Protein 3CTD (pdb70)

Foldseek 3Di:
DLVVLLVQLLVLLLVLHLVSNVVSVVVCVVVVHDVVVSLVSLLVCLCQWCNQLPPCLNVLSVVLVVVCVVPPPDVSVVSSSCNSNVSSNGDTDRQVCLVVVVVVVVCDADQLPDDVRVPPDDVVVPDDDDGDDPVADDSGDTDRRVVVVD/DVVLLVQLLVLLLVLNLVSNVVSLVVCVVVPHDVVVLLVVLLVCLCQWANLLPVCLNVLSVVLVVVCVVPPPDVNSVSSSVNSNVSSNGDTWRQVCLVVVVVVVVCADAPQLRDDVRPNDDDPVVDPDDDDDDDDHPPVCPPPDSGDTDHNSVVVVVD

Sequence (308 aa):
NHFDVISAFIKSIRGSDPDATLYWLANMVEAGEDPNFIFRRLLISACEDIGLADPNAIVVVQSCCDAFDRVGFPEGLFFLSQASLYLAISPKSNSTKSIFKAMEAIKLVPNHLKNNASNYLNPHNYLQQEYLPTDLIKFWKPKGWEKNKYHFDVISAFIKSIRGSDPDATLYWLANMVEAGEDPNFIFRRLLISACEDIGLADPNAIVVVQSCCDAFDRVGFPEGLFFLSQASLYLAISPKSNSTKSIFKAMEAIKSLVPNHLKNNASNYLNPHNYQGKWLQQEYLPTDLQGIKFWKPKGWEKNKYED

Nearest PDB structures (foldseek):
  3ctd-assembly1_A-2  TM=1.006E+00  e=2.756E-23  Prochlorococcus marinus subsp. pastoris str. CCMP1986
  3ctd-assembly1_B-2  TM=9.813E-01  e=5.818E-21  Prochlorococcus marinus subsp. pastoris str. CCMP1986
  3pvs-assembly1_A  TM=9.385E-01  e=5.838E-10  Escherichia coli
  3pvs-assembly1_B  TM=8.914E-01  e=1.046E-09  Escherichia coli
  3bge-assembly1_B  TM=7.964E-01  e=1.515E-09  Haemophilus influenzae 86-028NP

Organism: Prochlorococcus marinus subsp. pastoris (strain CCMP1986 / NIES-2087 / MED4) (NCBI:txid59919)

Secondary structure (DSSP, 8-state):
-HHHHHHHHHHHHHTT-HHHHHHHHHHHHHTT--HHHHHHHHHHHIIIIIGGGSTTHHHHHHHHHHHHHHH-TTTTHHHHHHHHHHHHHS----GGGHHHHHHHHH----GGGSTT-TTPPPGGG------S-TT---------HHHHH-/-HHHHHHHHHHHHTT-HHHHHHHHHHHHHTT--HHHHHHHHHHHIIIIIGGG-TTHHHHHHHHHHHHHHH-TTTTHHHHHHHHHHHHTS----GGGHHHHHHHHH--PPPGGGSTT-TT---GGG--SS------S-GGGTT--------HHHHHHH-

B-factor: mean 42.26, std 13.55, range [17.9, 99.3]

InterPro domains:
  IPR003593 AAA+ ATPase domain [SM00382] (52-173)
  IPR003959 ATPase, AAA-type, core [PF00004] (56-164)
  IPR008921 DNA polymerase III, clamp loader complex, gamma/delta/delta subunit, C-terminal [SSF48019] (256-422)
  IPR021886 MgsA AAA+ ATPase, C-terminal [PF12002] (272-423)
  IPR027417 P-loop containing nucleoside triphosphate hydrolase [G3DSA:3.40.50.300] (7-167)
  IPR027417 P-loop containing nucleoside triphosphate hydrolase [SSF52540] (17-250)
  IPR032423 AAA C-terminal domain [PF16193] (192-271)
  IPR051314 AAA ATPase RarA/MGS1/WRNIP1 [PTHR13779] (12-417)

Radius of gyration: 22.9 Å; Cα contacts (8 Å, |Δi|>4): 453; chains: 2; bounding box: 46×55×68 Å

Solvent-accessible surface area: 16396 Å² total; per-residue (Å²): 105,93,103,25,20,0,5,0,0,9,19,0,0,26,13,57,35,19,25,0,0,0,7,0,0,0,21,4,28,90,78,65,25,71,25,94,43,0,7,146,61,0,51,67,2,2,58,80,1,0,7,59,4,28,38,88,0,73,57,6,0,89,10,0,24,69,0,16,111,63,28,22,99,105,71,0,10,13,0,0,0,0,0,0,0,6,0,0,19,3,48,43,1,40,3,48,44,20,108,149,56,26,36,65,59,153,204,213,86,30,103,25,53,109,134,142,23,114,97,92,97,52,64,172,128,192,83,172,26,113,124,73,40,109,131,97,95,104,63,102,56,42,118,49,110,4,143,117,125,185,146,72,119,35,1,38,28,0,19,124,13,0,105,57,56,61,42,109,28,0,66,139,75,5,47,50,4,40,142,83,63,35,62,27,69,37,1,4,84,88,0,2,11,1,0,0,53,11,0,0,0,5,34,10,72,0,0,29,30,0,21,63,7,17,77,27,15,105,88,82,22,106,106,93,0,68,138,59,0,27,98,0,0,56,54,0,0,122,10,80,54,4,81,6,0,38,15,0,88,47,0,20,132,50,45,104,92,161,18,26,105,28,0,77,70,135,22,113,93,37,115,41,33,21,116,93,177,45,113,174,18,150,28,91,9,11,18,107,126,40,72,78,64,79,23,9,66,28,147,53,63,1,40,99,41,124,91,149

CATH classification: 1.20.272.10 (+1 more: 1.10.3710.10)

Structure (mmCIF, N/CA/C/O backbone):
data_3CTD
#
_entry.id   3CTD
#
_cell.length_a   108.184
_cell.length_b   108.184
_cell.length_c   68.685
_cell.angle_alpha   90.000
_cell.angle_beta   90.000
_cell.angle_gamma   90.000
#
_symmetry.space_group_name_H-M   'P 41 21 2'
#
loop_
_entity.id
_entity.type
_entity.pdbx_description
1 polymer 'Putative ATPase, AAA family'
2 water water
#
loop_
_atom_site.group_PDB
_atom_site.id
_atom_site.type_symbol
_atom_site.label_atom_id
_atom_site.label_alt_id
_atom_site.label_comp_id
_atom_site.label_asym_id
_atom_site.label_entity_id
_atom_site.label_seq_id
_atom_site.pdbx_PDB_ins_code
_atom_site.Cartn_x
_atom_site.Cartn_y
_atom_site.Cartn_z
_atom_site.occupancy
_atom_site.B_iso_or_equiv
_atom_site.auth_seq_id
_atom_site.auth_comp_id
_atom_site.auth_asym_id
_atom_site.auth_atom_id
_atom_site.pdbx_PDB_model_num
ATOM 1 N N . ASN A 1 34 ? 50.717 7.084 11.409 1.00 53.05 258 ASN A N 1
ATOM 2 C CA . ASN A 1 34 ? 49.969 6.371 12.499 1.00 54.20 258 ASN A CA 1
ATOM 3 C C . ASN A 1 34 ? 48.669 7.044 12.922 1.00 54.46 258 ASN A C 1
ATOM 4 O O . ASN A 1 34 ? 47.789 6.351 13.417 1.00 54.60 258 ASN A O 1
ATOM 6 N N . HIS A 1 35 ? 48.507 8.364 12.773 1.00 52.57 259 HIS A N 1
ATOM 7 C CA . HIS A 1 35 ? 47.124 8.869 12.935 1.00 46.04 259 HIS A CA 1
ATOM 8 C C . HIS A 1 35 ? 46.366 8.565 11.628 1.00 43.49 259 HIS A C 1
ATOM 9 O O . HIS A 1 35 ? 45.127 8.630 11.554 1.00 40.38 259 HIS A O 1
ATOM 16 N N . PHE A 1 36 ? 47.132 8.178 10.600 1.00 42.83 260 PHE A N 1
ATOM 17 C CA . PHE A 1 36 ? 46.559 7.706 9.320 1.00 40.67 260 PHE A CA 1
ATOM 18 C C . PHE A 1 36 ? 45.891 6.366 9.540 1.00 37.87 260 PHE A C 1
ATOM 19 O O . PHE A 1 36 ? 44.928 6.009 8.854 1.00 40.25 260 PHE A O 1
ATOM 27 N N . ASP A 1 37 ? 46.413 5.636 10.511 1.00 34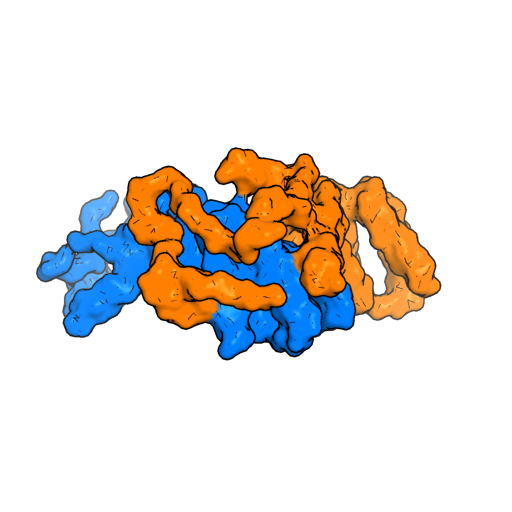.76 261 ASP A N 1
ATOM 28 C CA . ASP A 1 37 ? 45.891 4.328 10.894 1.00 34.24 261 ASP A CA 1
ATOM 29 C C . ASP A 1 37 ? 44.565 4.474 11.600 1.00 31.35 261 ASP A C 1
ATOM 30 O O . ASP A 1 37 ? 43.690 3.623 11.462 1.00 31.16 261 ASP A O 1
ATOM 35 N N . VAL A 1 38 ? 44.405 5.533 12.390 1.00 31.40 262 VAL A N 1
ATOM 36 C CA . VAL A 1 38 ? 43.140 5.691 13.097 1.00 32.40 262 VAL A CA 1
ATOM 37 C C . VAL A 1 38 ? 42.059 6.108 12.119 1.00 31.82 262 VAL A C 1
ATOM 38 O O . VAL A 1 38 ? 40.952 5.585 12.182 1.00 35.07 262 VAL A O 1
ATOM 42 N N . ILE A 1 39 ? 42.375 7.017 11.196 1.00 32.16 263 ILE A N 1
ATOM 43 C CA . ILE A 1 39 ? 41.333 7.517 10.304 1.00 31.60 263 ILE A CA 1
ATOM 44 C C . ILE A 1 39 ? 40.989 6.442 9.312 1.00 31.41 263 ILE A C 1
ATOM 45 O O . ILE A 1 39 ? 39.852 6.321 8.882 1.00 34.63 263 ILE A O 1
ATOM 50 N N . SER A 1 40 ? 41.967 5.613 9.000 1.00 32.22 264 SER A N 1
ATOM 51 C CA . SER A 1 40 ? 41.681 4.447 8.190 1.00 34.92 264 SER A CA 1
ATOM 52 C C . SER A 1 40 ? 40.707 3.519 8.935 1.00 34.18 264 SER A C 1
ATOM 53 O O . SER A 1 40 ? 39.728 3.044 8.364 1.00 35.44 264 SER A O 1
ATOM 56 N N . ALA A 1 41 ? 40.954 3.256 10.213 1.00 30.96 265 ALA A N 1
ATOM 57 C CA . ALA A 1 41 ? 40.056 2.342 10.927 1.00 29.84 265 ALA A CA 1
ATOM 58 C C . ALA A 1 41 ? 38.626 2.917 10.939 1.00 31.33 265 ALA A C 1
ATOM 59 O O . ALA A 1 41 ? 37.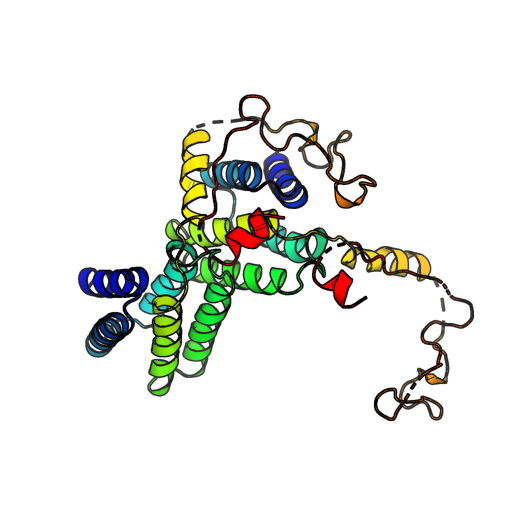637 2.194 10.717 1.00 30.19 265 ALA A O 1
ATOM 61 N N . PHE A 1 42 ? 38.557 4.233 11.151 1.00 27.87 266 PHE A N 1
ATOM 62 C CA . PHE A 1 42 ? 37.332 5.022 11.130 1.00 27.58 266 PHE A CA 1
ATOM 63 C C . PHE A 1 42 ? 36.574 4.919 9.807 1.00 27.30 266 PHE A C 1
ATOM 64 O O . PHE A 1 42 ? 35.382 4.605 9.826 1.00 25.05 266 PHE A O 1
ATOM 72 N N . ILE A 1 43 ? 37.251 5.164 8.679 1.00 25.40 267 ILE A N 1
ATOM 73 C CA . ILE A 1 43 ? 36.599 5.057 7.368 1.00 29.91 267 ILE A CA 1
ATOM 74 C C . ILE A 1 43 ? 36.244 3.600 7.009 1.00 30.98 267 ILE A C 1
ATOM 75 O O . ILE A 1 43 ? 35.162 3.328 6.439 1.00 28.06 267 ILE A O 1
ATOM 80 N N . LYS A 1 44 ? 37.115 2.650 7.331 1.00 28.43 268 LYS A N 1
ATOM 81 C CA . LYS A 1 44 ? 36.732 1.248 7.067 1.00 30.36 268 LYS A CA 1
ATOM 82 C C . LYS A 1 44 ? 35.539 0.829 7.915 1.00 29.55 268 LYS A C 1
ATOM 83 O O . LYS A 1 44 ? 34.756 -0.006 7.498 1.00 30.26 268 LYS A O 1
ATOM 89 N N . SER A 1 45 ? 35.413 1.405 9.110 1.00 30.29 269 SER A N 1
ATOM 90 C CA . SER A 1 45 ? 34.257 1.126 9.975 1.00 31.12 269 SER A CA 1
ATOM 91 C C . SER A 1 45 ? 32.979 1.683 9.360 1.00 30.68 269 SER A C 1
ATOM 92 O O . SER A 1 45 ? 31.973 0.984 9.304 1.00 30.80 269 SER A O 1
ATOM 95 N N . ILE A 1 46 ? 33.024 2.933 8.876 1.00 28.81 270 ILE A N 1
ATOM 96 C CA . ILE A 1 46 ? 31.933 3.470 8.086 1.00 27.75 270 ILE A CA 1
ATOM 97 C C . ILE A 1 46 ? 31.613 2.559 6.898 1.00 31.18 270 ILE A C 1
ATOM 98 O O . ILE A 1 46 ? 30.465 2.139 6.708 1.00 31.46 270 ILE A O 1
ATOM 103 N N . ARG A 1 47 ? 32.634 2.191 6.139 1.00 31.51 271 ARG A N 1
ATOM 104 C CA . ARG A 1 47 ? 32.425 1.330 4.952 1.00 32.58 271 ARG A CA 1
ATOM 105 C C . ARG A 1 47 ? 31.791 -0.004 5.312 1.00 32.17 271 ARG A C 1
ATOM 106 O O . ARG A 1 47 ? 31.016 -0.542 4.531 1.00 28.82 271 ARG A O 1
ATOM 114 N N . GLY A 1 48 ? 32.107 -0.516 6.506 1.00 36.81 272 GLY A N 1
ATOM 115 C CA . GLY A 1 48 ? 31.565 -1.796 6.991 1.00 30.04 272 GLY A CA 1
ATOM 116 C C . GLY A 1 48 ? 30.225 -1.671 7.687 1.00 33.65 272 GLY A C 1
ATOM 117 O O . GLY A 1 48 ? 29.721 -2.628 8.279 1.00 34.13 272 GLY A O 1
ATOM 118 N N . SER A 1 49 ? 29.637 -0.482 7.648 1.00 32.72 273 SER A N 1
ATOM 119 C CA . SER A 1 49 ? 28.333 -0.268 8.256 1.00 31.24 273 SER A CA 1
ATOM 120 C C . SER A 1 49 ? 28.297 -0.586 9.732 1.00 34.73 273 SER A C 1
ATOM 121 O O . SER A 1 49 ? 27.369 -1.224 10.202 1.00 37.87 273 SER A O 1
ATOM 124 N N . ASP A 1 50 ? 29.281 -0.096 10.479 1.00 34.25 274 ASP A N 1
ATOM 125 C CA . ASP A 1 50 ? 29.324 -0.363 11.918 1.00 32.70 274 ASP A CA 1
ATOM 126 C C . ASP A 1 50 ? 29.303 0.952 12.702 1.00 27.02 274 ASP A C 1
ATOM 127 O O . ASP A 1 50 ? 30.330 1.608 12.846 1.00 29.76 274 ASP A O 1
ATOM 132 N N . PRO A 1 51 ? 28.131 1.359 13.185 1.00 26.44 275 PRO A N 1
ATOM 133 C CA . PRO A 1 51 ? 28.080 2.708 13.751 1.00 24.81 275 PRO A CA 1
ATOM 134 C C . PRO A 1 51 ? 28.824 2.803 15.064 1.00 30.69 275 PRO A C 1
ATOM 135 O O . PRO A 1 51 ? 29.279 3.909 15.438 1.00 32.04 275 PRO A O 1
ATOM 139 N N . ASP A 1 52 ? 29.013 1.659 15.733 1.00 27.63 276 ASP A N 1
ATOM 140 C CA . ASP A 1 52 ? 29.669 1.666 17.045 1.00 30.31 276 ASP A CA 1
ATOM 141 C C . ASP A 1 52 ? 31.170 1.867 16.921 1.00 27.06 276 ASP A C 1
ATOM 142 O O . ASP A 1 52 ? 31.736 2.678 17.634 1.00 25.89 276 ASP A O 1
ATOM 147 N N . ALA A 1 53 ? 31.794 1.127 16.002 1.00 28.60 277 ALA A N 1
ATOM 148 C CA . ALA A 1 53 ? 33.209 1.247 15.746 1.00 26.02 277 ALA A CA 1
ATOM 149 C C . ALA A 1 53 ? 33.491 2.626 15.169 1.00 25.83 277 ALA A C 1
ATOM 150 O O . ALA A 1 53 ? 34.440 3.272 15.583 1.00 27.71 277 ALA A O 1
ATOM 152 N N . THR A 1 54 ? 32.647 3.096 14.238 1.00 26.92 278 THR A N 1
ATOM 153 C CA . THR A 1 54 ? 32.773 4.468 13.720 1.00 25.72 278 THR A CA 1
ATOM 154 C C . THR A 1 54 ? 32.914 5.461 14.884 1.00 27.59 278 THR A C 1
ATOM 155 O O . THR A 1 54 ? 33.845 6.270 14.907 1.00 28.85 278 THR A O 1
ATOM 159 N N . LEU A 1 55 ? 31.998 5.412 15.857 1.00 29.75 279 LEU A N 1
ATOM 160 C CA . LEU A 1 55 ? 32.034 6.401 16.955 1.00 31.13 279 LEU A CA 1
ATOM 161 C C . LEU A 1 55 ? 33.299 6.191 17.756 1.00 33.22 279 LEU A C 1
ATOM 162 O O . LEU A 1 55 ? 34.002 7.143 18.142 1.00 33.21 279 LEU A O 1
ATOM 167 N N . TYR A 1 56 ? 33.625 4.929 17.957 1.00 31.07 280 TYR A N 1
ATOM 168 C CA . TYR A 1 56 ? 34.807 4.632 18.730 1.00 34.42 280 TYR A CA 1
ATOM 169 C C . TYR A 1 56 ? 36.035 5.255 18.102 1.00 34.10 280 TYR A C 1
ATOM 170 O O . TYR A 1 56 ? 36.737 6.018 18.781 1.00 35.11 280 TYR A O 1
ATOM 179 N N . TRP A 1 57 ? 36.302 4.976 16.821 1.00 30.33 281 TRP A N 1
ATOM 180 C CA . TRP A 1 57 ? 37.462 5.637 16.169 1.00 29.91 281 TRP A CA 1
ATOM 181 C C . TRP A 1 57 ? 37.299 7.156 16.119 1.00 32.15 281 TRP A C 1
ATOM 182 O O . TRP A 1 57 ? 38.261 7.883 16.350 1.00 31.27 281 TRP A O 1
ATOM 193 N N . LEU A 1 58 ? 36.076 7.631 15.871 1.00 29.93 282 LEU A N 1
ATOM 194 C CA . LEU A 1 58 ? 35.827 9.071 15.920 1.00 33.26 282 LEU A CA 1
ATOM 195 C C . LEU A 1 58 ? 36.285 9.673 17.259 1.00 31.66 282 LEU A C 1
ATOM 196 O O . LEU A 1 58 ? 37.074 10.636 17.276 1.00 30.40 282 LEU A O 1
ATOM 201 N N . ALA A 1 59 ? 35.816 9.095 18.362 1.00 30.20 283 ALA A N 1
ATOM 202 C CA . ALA A 1 59 ? 36.215 9.569 19.714 1.00 29.84 283 ALA A CA 1
ATOM 203 C C . ALA A 1 59 ? 37.690 9.504 19.911 1.00 31.79 283 ALA A C 1
ATOM 204 O O . ALA A 1 59 ? 38.283 10.419 20.457 1.00 37.73 283 ALA A O 1
ATOM 206 N N . ASN A 1 60 ? 38.300 8.432 19.444 1.00 36.90 284 ASN A N 1
ATOM 207 C CA . ASN A 1 60 ? 39.751 8.357 19.450 1.00 39.43 284 ASN A CA 1
ATOM 208 C C . ASN A 1 60 ? 40.386 9.575 18.754 1.00 38.26 284 ASN A C 1
ATOM 209 O O . ASN A 1 60 ? 41.271 10.238 19.310 1.00 39.80 284 ASN A O 1
ATOM 214 N N . MET A 1 61 ? 39.908 9.938 17.563 1.00 38.47 285 MET A N 1
ATOM 215 C CA . MET A 1 61 ? 40.574 11.062 16.852 1.00 36.80 285 MET A CA 1
ATOM 216 C C . MET A 1 61 ? 40.426 12.394 17.617 1.00 36.87 285 MET A C 1
ATOM 217 O O . MET A 1 61 ? 41.364 13.175 17.687 1.00 37.93 285 MET A O 1
ATOM 222 N N . VAL A 1 62 ? 39.266 12.635 18.218 1.00 36.27 286 VAL A N 1
ATOM 223 C CA . VAL A 1 62 ? 39.076 13.895 18.869 1.00 41.07 286 VAL A CA 1
ATOM 224 C C . VAL A 1 62 ? 39.728 13.983 20.265 1.00 45.09 286 VAL A C 1
ATOM 225 O O . VAL A 1 62 ? 40.316 14.984 20.586 1.00 47.43 286 VAL A O 1
ATOM 229 N N . GLU A 1 63 ? 39.719 12.921 21.056 1.00 48.46 287 GLU A N 1
ATOM 230 C CA . GLU A 1 63 ? 40.606 12.919 22.222 1.00 52.08 287 GLU A CA 1
ATOM 231 C C . GLU A 1 63 ? 42.056 13.149 21.808 1.00 53.00 287 GLU A C 1
ATOM 232 O O . GLU A 1 63 ? 42.815 13.755 22.562 1.00 53.28 287 GLU A O 1
ATOM 238 N N . ALA A 1 64 ? 42.458 12.699 20.621 1.00 45.01 288 ALA A N 1
ATOM 239 C CA . ALA A 1 64 ? 43.819 13.005 20.200 1.00 44.59 288 ALA A CA 1
ATOM 240 C C . ALA A 1 64 ? 44.007 14.426 19.638 1.00 44.10 288 ALA A C 1
ATOM 241 O O . ALA A 1 64 ? 45.059 14.741 19.115 1.00 45.89 288 ALA A O 1
ATOM 243 N N . GLY A 1 65 ? 43.003 15.288 19.726 1.00 40.17 289 GLY A N 1
ATOM 244 C CA . GLY A 1 65 ? 43.120 16.575 19.053 1.00 39.65 289 GLY A CA 1
ATOM 245 C C . GLY A 1 65 ? 43.410 16.481 17.549 1.00 41.31 289 GLY A C 1
ATOM 246 O O . GLY A 1 65 ? 44.156 17.284 17.019 1.00 39.31 289 GLY A O 1
ATOM 247 N N . GLU A 1 66 ? 42.866 15.470 16.857 1.00 44.18 290 GLU A N 1
ATOM 248 C CA . GLU A 1 66 ? 42.933 15.416 15.367 1.00 41.43 290 GLU A CA 1
ATOM 249 C C . GLU A 1 66 ? 42.249 16.636 14.773 1.00 40.22 290 GLU A C 1
ATOM 250 O O . GLU A 1 66 ? 41.328 17.199 15.363 1.00 44.60 290 GLU A O 1
ATOM 256 N N . ASP A 1 67 ? 42.697 17.053 13.610 1.00 36.85 291 ASP A N 1
ATOM 257 C CA . ASP A 1 67 ? 42.147 18.231 12.959 1.00 38.11 291 ASP A CA 1
ATOM 258 C C . ASP A 1 67 ? 40.726 17.927 12.340 1.00 38.04 291 ASP A C 1
ATOM 259 O O . ASP A 1 67 ? 40.562 17.043 11.493 1.00 37.00 291 ASP A O 1
ATOM 264 N N . PRO A 1 68 ? 39.695 18.669 12.755 1.00 36.97 292 PRO A N 1
ATOM 265 C CA . PRO A 1 68 ? 38.362 18.361 12.203 1.00 34.04 292 PRO A CA 1
ATOM 266 C C . PRO A 1 68 ? 38.220 18.526 10.676 1.00 38.41 292 PRO A C 1
ATOM 267 O O . PRO A 1 68 ? 37.407 17.814 10.063 1.00 36.32 292 PRO A O 1
ATOM 271 N N . ASN A 1 69 ? 38.983 19.429 10.042 1.00 37.05 293 ASN A N 1
ATOM 272 C CA . ASN A 1 69 ? 38.881 19.520 8.571 1.00 37.98 293 ASN A CA 1
ATOM 273 C C . ASN A 1 69 ? 39.418 18.274 7.916 1.00 37.14 293 ASN A C 1
ATOM 274 O O . ASN A 1 69 ? 38.977 17.893 6.870 1.00 36.08 293 ASN A O 1
ATOM 279 N N . PHE A 1 70 ? 40.391 17.654 8.561 1.00 38.53 294 PHE A N 1
ATOM 280 C CA . PHE A 1 70 ? 40.951 16.409 8.122 1.00 38.65 294 PHE A CA 1
ATOM 281 C C . PHE A 1 70 ? 39.908 15.273 8.300 1.00 37.83 294 PHE A C 1
ATOM 282 O O . PHE A 1 70 ? 39.810 14.372 7.448 1.00 38.24 294 PHE A O 1
ATOM 290 N N . ILE A 1 71 ? 39.087 15.329 9.344 1.00 31.28 295 ILE A N 1
ATOM 291 C CA . ILE A 1 71 ? 38.018 14.315 9.413 1.00 31.64 295 ILE A CA 1
ATOM 292 C C . ILE A 1 71 ? 36.943 14.549 8.318 1.00 31.44 295 ILE A C 1
ATOM 293 O O . ILE A 1 71 ? 36.534 13.606 7.586 1.00 31.65 295 ILE A O 1
ATOM 298 N N . PHE A 1 72 ? 36.523 15.809 8.180 1.00 29.09 296 PHE A N 1
ATOM 299 C CA . PHE A 1 72 ? 35.454 16.169 7.250 1.00 32.36 296 PHE A CA 1
ATOM 300 C C . PHE A 1 72 ? 35.810 15.880 5.806 1.00 30.54 296 PHE A C 1
ATOM 301 O O . PHE A 1 72 ? 34.990 15.355 5.072 1.00 30.53 296 PHE A O 1
ATOM 309 N N . ARG A 1 73 ? 37.041 16.162 5.407 1.00 31.35 297 ARG A N 1
ATOM 310 C CA . ARG A 1 73 ? 37.443 15.901 4.029 1.00 30.73 297 ARG A CA 1
ATOM 311 C C . ARG A 1 73 ? 37.260 14.428 3.697 1.00 30.58 297 ARG A C 1
ATOM 312 O O . ARG A 1 73 ? 36.731 14.103 2.653 1.00 33.51 297 ARG A O 1
ATOM 320 N N . ARG A 1 74 ? 37.677 13.544 4.598 1.00 30.39 298 ARG A N 1
ATOM 321 C CA . ARG A 1 74 ? 37.474 12.087 4.431 1.00 30.95 298 ARG A CA 1
ATOM 322 C C . ARG A 1 74 ? 36.010 11.663 4.482 1.00 32.27 298 ARG A C 1
ATOM 323 O O . ARG A 1 74 ? 35.611 10.725 3.798 1.00 31.36 298 ARG A O 1
ATOM 331 N N . LEU A 1 75 ? 35.199 12.353 5.269 1.00 31.38 299 LEU A N 1
ATOM 332 C CA . LEU A 1 75 ? 33.789 12.016 5.272 1.00 27.09 299 LEU A CA 1
ATOM 333 C C . LEU A 1 75 ? 33.201 12.314 3.891 1.00 30.26 299 LEU A C 1
ATOM 334 O O . LEU A 1 75 ? 32.441 11.501 3.310 1.00 32.15 299 LEU A O 1
ATOM 339 N N . LEU A 1 76 ? 33.534 13.488 3.360 1.00 31.39 300 LEU A N 1
ATOM 340 C CA . LEU A 1 76 ? 33.033 13.915 2.033 1.00 31.99 300 LEU A CA 1
ATOM 341 C C . LEU A 1 76 ? 33.351 12.926 0.988 1.00 27.45 300 LEU A C 1
ATOM 342 O O . LEU A 1 76 ? 32.490 12.554 0.204 1.00 28.06 300 LEU A O 1
ATOM 347 N N . ILE A 1 77 ? 34.621 12.528 0.958 1.00 27.11 301 ILE A N 1
ATOM 348 C CA . ILE A 1 77 ? 35.061 11.528 0.015 1.00 27.33 301 ILE A CA 1
ATOM 349 C C . ILE A 1 77 ? 34.307 10.237 0.262 1.00 25.59 301 ILE A C 1
ATOM 350 O O . ILE A 1 77 ? 33.817 9.590 -0.662 1.00 27.29 301 ILE A O 1
ATOM 355 N N . SER A 1 78 ? 34.174 9.849 1.519 1.00 28.07 302 SER A N 1
ATOM 356 C CA . SER A 1 78 ? 33.452 8.619 1.762 1.00 27.99 302 SER A CA 1
ATOM 357 C C . SER A 1 78 ? 31.974 8.735 1.268 1.00 29.17 302 SER A C 1
ATOM 358 O O . SER A 1 78 ? 31.404 7.766 0.729 1.00 29.22 302 SER A O 1
ATOM 361 N N . ALA A 1 79 ? 31.361 9.906 1.455 1.00 24.34 303 ALA A N 1
ATOM 362 C CA . ALA A 1 79 ? 29.981 10.095 1.074 1.00 23.89 303 ALA A CA 1
ATOM 363 C C . ALA A 1 79 ? 29.802 9.873 -0.413 1.00 26.17 303 ALA A C 1
ATOM 364 O O . ALA A 1 79 ? 28.718 9.541 -0.916 1.00 22.49 303 ALA A O 1
ATOM 366 N N . CYS A 1 80 ? 30.876 10.004 -1.144 1.00 28.90 304 CYS A N 1
ATOM 367 C CA . CYS A 1 80 ? 30.721 9.754 -2.564 1.00 33.65 304 CYS A CA 1
ATOM 368 C C . CYS A 1 80 ? 31.393 8.447 -3.014 1.00 33.74 304 CYS A C 1
ATOM 369 O O . CYS A 1 80 ? 30.937 7.780 -3.955 1.00 36.24 304 CYS A O 1
ATOM 372 N N . GLU A 1 81 ? 32.474 8.051 -2.351 1.00 30.70 305 GLU A N 1
ATOM 373 C CA . GLU A 1 81 ? 33.139 6.838 -2.800 1.00 34.15 305 GLU A CA 1
ATOM 374 C C . GLU A 1 81 ? 32.521 5.551 -2.176 1.00 34.81 305 GLU A C 1
ATOM 375 O O . GLU A 1 81 ? 32.540 4.470 -2.791 1.00 30.27 305 GLU A O 1
ATOM 381 N N . ASP A 1 82 ? 31.892 5.683 -1.003 1.00 35.29 306 ASP A N 1
ATOM 382 C CA . ASP A 1 82 ? 31.432 4.493 -0.257 1.00 32.65 306 ASP A CA 1
ATOM 383 C C . ASP A 1 82 ? 29.914 4.356 -0.176 1.00 29.65 306 ASP A C 1
ATOM 384 O O . ASP A 1 82 ? 29.400 3.247 -0.089 1.00 29.24 306 ASP A O 1
ATOM 389 N N . ILE A 1 83 ? 29.214 5.491 -0.243 1.00 30.45 307 ILE A N 1
ATOM 390 C CA . ILE A 1 83 ? 27.747 5.551 -0.261 1.00 24.75 307 ILE A CA 1
ATOM 391 C C . ILE A 1 83 ? 27.307 5.916 -1.703 1.00 31.94 307 ILE A C 1
ATOM 392 O O . ILE A 1 83 ? 26.598 5.157 -2.358 1.00 32.13 307 ILE A O 1
ATOM 397 N N . GLY A 1 84 ? 27.752 7.070 -2.205 1.00 32.87 308 GLY A N 1
ATOM 398 C CA . GLY A 1 84 ? 27.571 7.434 -3.619 1.00 31.87 308 GLY A CA 1
ATOM 399 C C . GLY A 1 84 ? 26.104 7.390 -4.003 1.00 32.09 308 GLY A C 1
ATOM 400 O O . GLY A 1 84 ? 25.291 7.955 -3.280 1.00 31.79 308 GLY A O 1
ATOM 401 N N . LEU A 1 85 ? 25.767 6.700 -5.112 1.00 27.40 309 LEU A N 1
ATOM 402 C CA . LEU A 1 85 ? 24.394 6.566 -5.582 1.00 29.77 309 LEU A CA 1
ATOM 403 C C . LEU A 1 85 ? 23.501 5.572 -4.753 1.00 32.84 309 LEU A C 1
ATOM 404 O O . LEU A 1 85 ? 22.291 5.470 -4.985 1.00 29.77 309 LEU A O 1
ATOM 409 N N . ALA A 1 86 ? 24.060 4.871 -3.774 1.00 26.76 310 ALA A N 1
ATOM 410 C CA . ALA A 1 86 ? 23.171 4.242 -2.788 1.00 30.56 310 ALA A CA 1
ATOM 411 C C . ALA A 1 86 ? 22.284 5.309 -2.104 1.00 31.64 310 ALA A C 1
ATOM 412 O O . ALA A 1 86 ? 21.115 5.062 -1.788 1.00 30.76 310 ALA A O 1
ATOM 414 N N . ASP A 1 87 ? 22.840 6.495 -1.872 1.00 30.98 311 ASP A N 1
ATOM 415 C CA . ASP A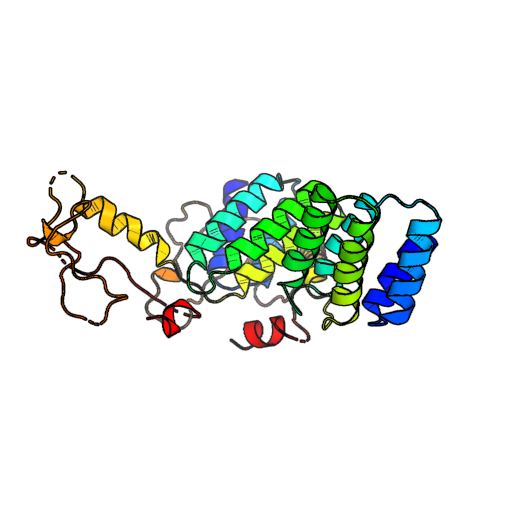 1 87 ? 22.037 7.619 -1.391 1.00 34.13 311 ASP A CA 1
ATOM 416 C C . ASP A 1 87 ? 22.685 8.910 -1.841 1.00 32.42 311 ASP A C 1
ATOM 417 O O . ASP A 1 87 ? 23.659 9.397 -1.262 1.00 32.74 311 ASP A O 1
ATOM 422 N N . PRO A 1 88 ? 22.121 9.499 -2.878 1.00 33.34 312 PRO A N 1
ATOM 423 C CA . PRO A 1 88 ? 22.833 10.591 -3.505 1.00 31.55 312 PRO A CA 1
ATOM 424 C C . PRO A 1 88 ? 22.744 11.887 -2.680 1.00 34.35 312 PRO A C 1
ATOM 425 O O . PRO A 1 88 ? 23.453 12.835 -2.979 1.00 30.57 312 PRO A O 1
ATOM 429 N N . ASN A 1 89 ? 21.914 11.920 -1.632 1.00 33.73 313 ASN A N 1
ATOM 430 C CA . ASN A 1 89 ? 21.923 13.082 -0.744 1.00 36.06 313 ASN A CA 1
ATOM 431 C C . ASN A 1 89 ? 22.974 13.010 0.394 1.00 38.09 313 ASN A C 1
ATOM 432 O O . ASN A 1 89 ? 23.192 14.008 1.118 1.00 37.05 313 ASN A O 1
ATOM 437 N N . ALA A 1 90 ? 23.689 11.883 0.478 1.00 34.53 314 ALA A N 1
ATOM 438 C CA . ALA A 1 90 ? 24.777 11.761 1.457 1.00 34.02 314 ALA A CA 1
ATOM 439 C C . ALA A 1 90 ? 25.794 12.898 1.399 1.00 33.14 314 ALA A C 1
ATOM 440 O O . ALA A 1 90 ? 26.155 13.463 2.452 1.00 32.64 314 ALA A O 1
ATOM 442 N N . ILE A 1 91 ? 26.218 13.308 0.197 1.00 32.80 315 ILE A N 1
ATOM 443 C CA . ILE A 1 91 ? 27.148 14.464 0.114 1.00 33.12 315 ILE A CA 1
AT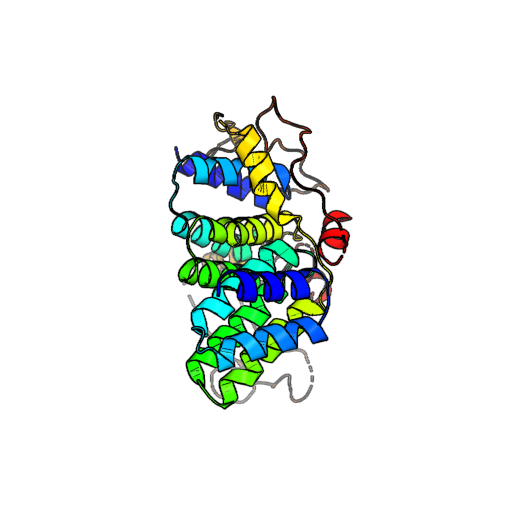OM 444 C C . ILE A 1 91 ? 26.515 15.787 0.513 1.00 35.98 315 ILE A C 1
ATOM 445 O O . ILE A 1 91 ? 27.239 16.785 0.875 1.00 34.01 315 ILE A O 1
ATOM 450 N N . VAL A 1 92 ? 25.181 15.846 0.412 1.00 31.88 316 VAL A N 1
ATOM 451 C CA . VAL A 1 92 ? 24.506 17.070 0.792 1.00 32.59 316 VAL A CA 1
ATOM 452 C C . VAL A 1 92 ? 24.545 17.186 2.333 1.00 30.32 316 VAL A C 1
ATOM 453 O O . VAL A 1 92 ? 24.994 18.184 2.885 1.00 31.76 316 VAL A O 1
ATOM 457 N N . VAL A 1 93 ? 24.092 16.144 3.020 1.00 29.25 317 VAL A N 1
ATOM 458 C CA . VAL A 1 93 ? 24.073 16.130 4.474 1.00 27.45 317 VAL A CA 1
ATOM 459 C C . VAL A 1 93 ? 25.453 16.402 5.042 1.00 33.40 317 VAL A C 1
ATOM 460 O O . VAL A 1 93 ? 25.604 17.264 5.934 1.00 37.66 317 VAL A O 1
ATOM 464 N N . VAL A 1 94 ? 26.469 15.675 4.553 1.00 34.59 318 VAL A N 1
ATOM 465 C CA . VAL A 1 94 ? 27.868 15.836 5.030 1.00 30.86 318 VAL A CA 1
ATOM 466 C C . VAL A 1 94 ? 28.415 17.258 4.792 1.00 35.66 318 VAL A C 1
ATOM 467 O O . VAL A 1 94 ? 29.035 17.873 5.707 1.00 37.52 318 VAL A O 1
ATOM 471 N N . GLN A 1 95 ? 28.193 17.825 3.602 1.00 31.00 319 GLN A N 1
ATOM 472 C CA . GLN A 1 95 ? 28.531 19.258 3.452 1.00 33.99 319 GLN A CA 1
ATOM 473 C C . GLN A 1 95 ? 27.824 20.230 4.401 1.00 32.59 319 GLN A C 1
ATOM 474 O O . GLN A 1 95 ? 28.442 21.199 4.914 1.00 37.24 319 GLN A O 1
ATOM 480 N N . SER A 1 96 ? 26.539 20.009 4.644 1.00 29.58 320 SER A N 1
ATOM 481 C CA . SER A 1 96 ? 25.886 20.842 5.654 1.00 28.01 320 SER A CA 1
ATOM 482 C C . SER A 1 96 ? 26.542 20.628 6.993 1.00 30.50 320 SER A C 1
ATOM 483 O O . SER A 1 96 ? 26.777 21.582 7.705 1.00 39.17 320 SER A O 1
ATOM 486 N N . CYS A 1 97 ? 26.865 19.398 7.367 1.00 30.19 321 CYS A N 1
ATOM 487 C CA . CYS A 1 97 ? 27.580 19.239 8.633 1.00 32.46 321 CYS A CA 1
ATOM 488 C C . CYS A 1 97 ? 28.924 19.959 8.671 1.00 33.35 321 CYS A C 1
ATOM 489 O O . CYS A 1 97 ? 29.246 20.466 9.740 1.00 37.60 321 CYS A O 1
ATOM 492 N N . CYS A 1 98 ? 29.715 19.992 7.575 1.00 35.83 322 CYS A N 1
ATOM 493 C CA . CYS A 1 98 ? 30.993 20.778 7.572 1.00 41.64 322 CYS A CA 1
ATOM 494 C C . CYS A 1 98 ? 30.770 22.274 7.692 1.00 36.51 322 CYS A C 1
ATOM 495 O O . CYS A 1 98 ? 31.452 22.946 8.449 1.00 32.90 322 CYS A O 1
ATOM 498 N N . ASP A 1 99 ? 29.860 22.804 6.900 1.00 38.03 323 ASP A N 1
ATOM 499 C CA . ASP A 1 99 ? 29.551 24.228 6.993 1.00 33.07 323 ASP A CA 1
ATOM 500 C C . ASP A 1 99 ? 29.127 24.613 8.405 1.00 37.33 323 ASP A C 1
ATOM 501 O O . ASP A 1 99 ? 29.593 25.635 8.962 1.00 44.13 323 ASP A O 1
ATOM 506 N N . ALA A 1 100 ? 28.276 23.780 9.009 1.00 36.15 324 ALA A N 1
ATOM 507 C CA . ALA A 1 100 ? 27.778 24.062 10.329 1.00 33.19 324 ALA A CA 1
ATOM 508 C C . ALA A 1 100 ? 28.957 24.050 11.248 1.00 36.13 324 ALA A C 1
ATOM 509 O O . ALA A 1 100 ? 29.062 24.896 12.125 1.00 42.31 324 ALA A O 1
ATOM 511 N N . PHE A 1 101 ? 29.849 23.081 11.076 1.00 34.29 325 PHE A N 1
ATOM 512 C CA . PHE A 1 101 ? 31.001 22.992 11.956 1.00 37.70 325 PHE A CA 1
ATOM 513 C C . PHE A 1 101 ? 31.882 24.257 11.882 1.00 44.33 325 PHE A C 1
ATOM 514 O O . PHE A 1 101 ? 32.382 24.777 12.892 1.00 49.32 325 PHE A O 1
ATOM 522 N N . ASP A 1 102 ? 32.102 24.728 10.671 1.00 47.20 326 ASP A N 1
ATOM 523 C CA . ASP A 1 102 ? 32.784 25.979 10.455 1.00 53.31 326 ASP A CA 1
ATOM 524 C C . ASP A 1 102 ? 32.238 27.105 11.304 1.00 51.68 326 ASP A C 1
ATOM 525 O O . ASP A 1 102 ? 32.980 27.729 12.046 1.00 53.37 326 ASP A O 1
ATOM 530 N N . ARG A 1 103 ? 30.937 27.357 11.214 1.00 47.40 327 ARG A N 1
ATOM 531 C CA . ARG A 1 103 ? 30.377 28.418 12.002 1.00 41.12 327 ARG A CA 1
ATOM 532 C C . ARG A 1 103 ? 30.568 28.136 13.468 1.00 44.80 327 ARG A C 1
ATOM 533 O O . ARG A 1 103 ? 30.877 29.050 14.227 1.00 52.97 327 ARG A O 1
ATOM 535 N N . VAL A 1 104 ? 30.436 26.881 13.888 1.00 41.96 328 VAL A N 1
ATOM 536 C CA . VAL A 1 104 ? 30.337 26.592 15.337 1.00 38.90 328 VAL A CA 1
ATOM 537 C C . VAL A 1 104 ? 31.614 26.141 16.110 1.00 41.18 328 VAL A C 1
ATOM 538 O O . VAL A 1 104 ? 31.790 26.538 17.253 1.00 39.37 328 VAL A O 1
ATOM 542 N N . GLY A 1 105 ? 32.484 25.315 15.510 1.00 40.22 329 GLY A N 1
ATOM 543 C CA . GLY A 1 105 ? 33.652 24.750 16.215 1.00 36.69 329 GLY A CA 1
ATOM 544 C C . GLY A 1 105 ? 33.360 23.925 17.483 1.00 40.46 329 GLY A C 1
ATOM 545 O O . GLY A 1 105 ? 32.193 23.638 17.805 1.00 37.75 329 GLY A O 1
ATOM 546 N N . PHE A 1 106 ? 34.415 23.552 18.226 1.00 40.44 330 PHE A N 1
ATOM 547 C CA . PHE A 1 106 ? 34.257 22.768 19.456 1.00 42.46 330 PHE A CA 1
ATOM 548 C C . PHE A 1 106 ? 33.807 23.638 20.606 1.00 42.19 330 PHE A C 1
ATOM 549 O O . PHE A 1 106 ? 34.020 24.823 20.580 1.00 41.83 330 PHE A O 1
ATOM 557 N N . PRO A 1 107 ? 33.170 23.056 21.625 1.00 43.99 331 PRO A N 1
ATOM 558 C CA . PRO A 1 107 ? 32.757 21.651 21.849 1.00 44.21 331 PRO A CA 1
ATOM 559 C C . PRO A 1 107 ? 31.487 21.191 21.105 1.00 46.84 331 PRO A C 1
ATOM 560 O O . PRO A 1 107 ? 31.368 20.006 20.793 1.00 45.64 331 PRO A O 1
ATOM 564 N N . GLU A 1 108 ? 30.534 22.098 20.868 1.00 47.97 332 GLU A N 1
ATOM 565 C CA . GLU A 1 108 ? 29.278 21.757 20.191 1.00 45.80 332 GLU A CA 1
ATOM 566 C C . GLU A 1 108 ? 29.373 21.089 18.826 1.00 43.02 332 GLU A C 1
ATOM 567 O O . GLU A 1 108 ? 28.572 20.192 18.509 1.00 39.84 332 GLU A O 1
ATOM 573 N N . GLY A 1 109 ? 30.326 21.543 18.016 1.00 37.29 333 GLY A N 1
ATOM 574 C CA . GLY A 1 109 ? 30.533 20.979 16.686 1.00 33.96 333 GLY A CA 1
ATOM 575 C C . GLY A 1 109 ? 30.666 19.469 16.669 1.00 37.58 333 GLY A C 1
ATOM 576 O O . GLY A 1 109 ? 30.436 18.802 15.658 1.00 37.69 333 GLY A O 1
ATOM 577 N N . LEU A 1 110 ? 31.066 18.915 17.796 1.00 37.72 334 LEU A N 1
ATOM 578 C CA . LEU A 1 110 ? 31.163 17.481 17.895 1.00 39.20 334 LEU A CA 1
ATOM 579 C C . LEU A 1 110 ? 29.878 16.797 17.369 1.00 36.50 334 LEU A C 1
ATOM 580 O O . LEU A 1 110 ? 29.941 15.724 16.783 1.00 34.73 334 LEU A O 1
ATOM 585 N N . PHE A 1 111 ? 28.724 17.412 17.588 1.00 33.60 335 PHE A N 1
ATOM 586 C CA . PHE A 1 111 ? 27.474 16.883 17.051 1.00 35.35 335 PHE A CA 1
ATOM 587 C C . PHE A 1 111 ? 27.423 16.741 15.494 1.00 34.39 335 PHE A C 1
ATOM 588 O O . PHE A 1 111 ? 26.799 15.811 14.977 1.00 37.46 335 PHE A O 1
ATOM 596 N N . PHE A 1 112 ? 28.083 17.647 14.764 1.00 33.51 336 PHE A N 1
ATOM 597 C CA . PHE A 1 112 ? 28.095 17.599 13.293 1.00 32.78 336 PHE A CA 1
ATOM 598 C C . PHE A 1 112 ? 28.974 16.448 12.816 1.00 31.53 336 PHE A C 1
ATOM 599 O O . PHE A 1 112 ? 28.704 15.757 11.804 1.00 31.38 336 PHE A O 1
ATOM 607 N N . LEU A 1 113 ? 30.017 16.225 13.595 1.00 29.83 337 LEU A N 1
ATOM 608 C CA . LEU A 1 113 ? 30.993 15.224 13.298 1.00 29.41 337 LEU A CA 1
ATOM 609 C C . LEU A 1 113 ? 30.284 13.879 13.545 1.00 27.91 337 LEU A C 1
ATOM 610 O O . LEU A 1 113 ? 30.338 12.948 12.731 1.00 28.16 337 LEU A O 1
ATOM 615 N N . SER A 1 114 ? 29.554 13.797 14.643 1.00 26.86 338 SER A N 1
ATOM 616 C CA . SER A 1 114 ? 28.876 12.580 15.012 1.00 27.04 338 SER A CA 1
ATOM 617 C C . SER A 1 114 ? 27.707 12.309 14.076 1.00 32.78 338 SER A C 1
ATOM 618 O O . SER A 1 114 ? 27.519 11.145 13.623 1.00 36.07 338 SER A O 1
ATOM 621 N N . GLN A 1 115 ? 26.920 13.341 13.739 1.00 28.82 339 GLN A N 1
ATOM 622 C CA . GLN A 1 115 ? 25.809 13.051 12.809 1.00 29.50 339 GLN A CA 1
ATOM 623 C C . GLN A 1 115 ? 26.298 12.564 11.416 1.00 28.97 339 GLN A C 1
ATOM 624 O O . GLN A 1 115 ? 25.748 11.663 10.806 1.00 30.10 339 GLN A O 1
ATOM 630 N N . ALA A 1 116 ? 27.309 13.225 10.892 1.00 28.91 340 ALA A N 1
ATOM 631 C CA . ALA A 1 116 ? 27.750 12.919 9.575 1.00 26.57 340 ALA A CA 1
ATOM 632 C C . ALA A 1 116 ? 28.373 11.557 9.640 1.00 28.57 340 ALA A C 1
ATOM 633 O O . ALA A 1 116 ? 28.190 10.787 8.706 1.00 27.83 340 ALA A O 1
ATOM 635 N N . SER A 1 117 ? 29.141 11.258 10.714 1.00 23.05 341 SER A N 1
ATOM 636 C CA . SER A 1 117 ? 29.790 9.933 10.784 1.00 28.33 341 SER A CA 1
ATOM 637 C C . SER A 1 117 ? 28.760 8.832 10.917 1.00 27.33 341 SER A C 1
ATOM 638 O O . SER A 1 117 ? 28.781 7.886 10.145 1.00 27.93 341 SER A O 1
ATOM 641 N N . LEU A 1 118 ? 27.831 8.973 11.861 1.00 23.80 342 LEU A N 1
ATOM 642 C CA . LEU A 1 118 ? 26.750 8.002 11.966 1.00 27.43 342 LEU A CA 1
ATOM 643 C C . LEU A 1 118 ? 25.918 7.921 10.692 1.00 29.85 342 LEU A C 1
ATOM 644 O O . LEU A 1 118 ? 25.442 6.855 10.299 1.00 33.66 342 LEU A O 1
ATOM 649 N N . TYR A 1 119 ? 25.698 9.051 10.044 1.00 29.33 343 TYR A N 1
ATOM 650 C CA . TYR A 1 119 ? 24.828 9.031 8.901 1.00 29.03 343 TYR A CA 1
ATOM 651 C C . TYR A 1 119 ? 25.430 8.138 7.824 1.00 25.63 343 TYR A C 1
ATOM 652 O O . TYR A 1 119 ? 24.740 7.301 7.316 1.00 23.20 343 TYR A O 1
ATOM 661 N N . LEU A 1 120 ? 26.712 8.319 7.475 1.00 26.65 344 LEU A N 1
ATOM 662 C CA . LEU A 1 120 ? 27.411 7.396 6.510 1.00 29.80 344 LEU A CA 1
ATOM 663 C C . LEU A 1 120 ? 27.503 5.928 6.969 1.00 29.44 344 LEU A C 1
ATOM 664 O O . LEU A 1 120 ? 27.350 5.011 6.150 1.00 28.62 344 LEU A O 1
ATOM 669 N N . ALA A 1 121 ? 27.692 5.693 8.262 1.00 26.85 345 ALA A N 1
ATOM 670 C CA . ALA A 1 121 ? 27.807 4.296 8.748 1.00 29.48 345 ALA A CA 1
ATOM 671 C C . ALA A 1 121 ? 26.549 3.473 8.498 1.00 30.30 345 ALA A C 1
ATOM 672 O O . ALA A 1 121 ? 26.614 2.297 8.071 1.00 30.51 345 ALA A O 1
ATOM 674 N N . ILE A 1 122 ? 25.395 4.097 8.721 1.00 29.00 346 ILE A N 1
ATOM 675 C CA . ILE A 1 122 ? 24.152 3.353 8.603 1.00 28.70 346 ILE A CA 1
ATOM 676 C C . ILE A 1 122 ? 23.505 3.478 7.231 1.00 29.37 346 ILE A C 1
ATOM 677 O O . ILE A 1 122 ? 22.466 2.864 6.967 1.00 34.04 346 ILE A O 1
ATOM 682 N N . SER A 1 123 ? 24.122 4.215 6.322 1.00 25.83 347 SER A N 1
ATOM 683 C CA . SER A 1 123 ? 23.547 4.274 4.971 1.00 30.26 347 SER A CA 1
ATOM 684 C C . SER A 1 123 ? 23.852 3.038 4.169 1.00 30.43 347 SER A C 1
ATOM 685 O O . SER A 1 123 ? 24.857 2.405 4.430 1.00 34.04 347 SER A O 1
ATOM 688 N N . PRO A 1 124 ? 23.008 2.716 3.155 1.00 35.08 348 PRO A N 1
ATOM 689 C CA . PRO A 1 124 ? 23.386 1.658 2.207 1.00 31.56 348 PRO A CA 1
ATOM 690 C C . PRO A 1 124 ? 24.640 2.116 1.469 1.00 31.36 348 PRO A C 1
ATOM 691 O O . PRO A 1 124 ? 24.875 3.323 1.360 1.00 31.15 348 PRO A O 1
ATOM 695 N N . LYS A 1 125 ? 25.398 1.156 0.932 1.00 31.46 349 LYS A N 1
ATOM 696 C CA . LYS A 1 125 ? 26.751 1.357 0.416 1.00 27.78 349 LYS A CA 1
ATOM 697 C C . LYS A 1 125 ? 26.822 1.045 -1.051 1.00 31.87 349 LYS A C 1
ATOM 698 O O . LYS A 1 125 ? 26.165 0.105 -1.497 1.00 33.73 349 LYS A O 1
ATOM 704 N N . SER A 1 126 ? 27.663 1.791 -1.782 1.00 31.31 350 SER A N 1
ATOM 705 C CA . SER A 1 126 ? 28.017 1.458 -3.145 1.00 27.48 350 SER A CA 1
ATOM 706 C C . SER A 1 126 ? 29.296 2.175 -3.574 1.00 31.11 350 SER A C 1
ATOM 707 O O . SER A 1 126 ? 29.482 3.356 -3.278 1.00 26.40 350 SER A O 1
ATOM 710 N N . ASN A 1 127 ? 30.151 1.489 -4.334 1.00 31.35 351 ASN A N 1
ATOM 711 C CA . ASN A 1 127 ? 31.299 2.157 -4.910 1.00 33.57 351 ASN A CA 1
ATOM 712 C C . ASN A 1 127 ? 31.128 2.370 -6.417 1.00 32.58 351 ASN A C 1
ATOM 713 O O . ASN A 1 127 ? 32.093 2.619 -7.117 1.00 35.98 351 ASN A O 1
ATOM 718 N N . SER A 1 128 ? 29.912 2.284 -6.931 1.00 34.12 352 SER A N 1
ATOM 719 C CA . SER A 1 128 ? 29.741 2.460 -8.375 1.00 30.90 352 SER A CA 1
ATOM 720 C C . SER A 1 128 ? 30.269 3.805 -8.977 1.00 32.29 352 SER A C 1
ATOM 721 O O . SER A 1 128 ? 30.507 3.870 -10.183 1.00 34.52 352 SER A O 1
ATOM 724 N N . THR A 1 129 ? 30.485 4.857 -8.171 1.00 30.15 353 THR A N 1
ATOM 725 C CA . THR A 1 129 ? 31.098 6.101 -8.685 1.00 31.46 353 THR A CA 1
ATOM 726 C C . THR A 1 129 ? 32.560 5.969 -9.126 1.00 35.82 353 THR A C 1
ATOM 727 O O . THR A 1 129 ? 33.034 6.785 -9.912 1.00 35.26 353 THR A O 1
ATOM 731 N N . LYS A 1 130 ? 33.251 4.931 -8.645 1.00 36.13 354 LYS A N 1
ATOM 732 C CA . LYS A 1 130 ? 34.611 4.603 -9.068 1.00 37.12 354 LYS A CA 1
ATOM 733 C C . LYS A 1 130 ? 34.625 3.946 -10.459 1.00 39.44 354 LYS A C 1
ATOM 734 O O . LYS A 1 130 ? 35.677 3.794 -11.051 1.00 39.64 354 LYS A O 1
ATOM 736 N N . SER A 1 131 ? 33.468 3.548 -10.975 1.00 36.53 355 SER A N 1
ATOM 737 C CA . SER A 1 131 ? 33.387 3.066 -12.357 1.00 35.91 355 SER A CA 1
ATOM 738 C C . SER A 1 131 ? 34.103 4.013 -13.352 1.00 39.29 355 SER A C 1
ATOM 739 O O . SER A 1 131 ? 34.493 3.602 -14.447 1.00 40.72 355 SER A O 1
ATOM 742 N N . ILE A 1 132 ? 34.284 5.281 -12.973 1.00 40.01 356 ILE A N 1
ATOM 743 C CA . ILE A 1 132 ? 34.986 6.243 -13.841 1.00 37.32 356 ILE A CA 1
ATOM 744 C C . ILE A 1 132 ? 36.400 5.776 -14.207 1.00 40.70 356 ILE A C 1
ATOM 745 O O . ILE A 1 132 ? 36.894 6.064 -15.311 1.00 39.65 356 ILE A O 1
ATOM 750 N N . PHE A 1 133 ? 37.058 5.072 -13.283 1.00 44.56 357 PHE A N 1
ATOM 751 C CA . PHE A 1 133 ? 38.408 4.573 -13.559 1.00 48.16 357 PHE A CA 1
ATOM 752 C C . PHE A 1 133 ? 38.476 3.487 -14.592 1.00 46.17 357 PHE A C 1
ATOM 753 O O . PHE A 1 133 ? 39.399 3.485 -15.365 1.00 50.16 357 PHE A O 1
ATOM 761 N N . LYS A 1 134 ? 37.515 2.580 -14.643 1.00 44.17 358 LYS A N 1
ATOM 762 C CA . LYS A 1 134 ? 37.491 1.627 -15.746 1.00 48.70 358 LYS A CA 1
ATOM 763 C C . LYS A 1 134 ? 37.458 2.398 -17.079 1.00 52.75 358 LYS A C 1
ATOM 764 O O . LYS A 1 134 ? 38.209 2.084 -18.016 1.00 54.08 358 LYS A O 1
ATOM 766 N N . ALA A 1 135 ? 36.642 3.452 -17.137 1.00 52.42 359 ALA A N 1
ATOM 767 C CA . ALA A 1 135 ? 36.508 4.232 -18.360 1.00 47.91 359 ALA A CA 1
ATOM 768 C C . ALA A 1 135 ? 37.788 4.983 -18.727 1.00 49.30 359 ALA A C 1
ATOM 769 O O . ALA A 1 135 ? 38.096 5.130 -19.923 1.00 46.35 359 ALA A O 1
ATOM 771 N N . MET A 1 136 ? 38.505 5.485 -17.712 1.00 48.33 360 MET A N 1
ATOM 772 C CA . MET A 1 136 ? 39.803 6.170 -17.938 1.00 49.43 360 MET A CA 1
ATOM 773 C C . MET A 1 136 ? 40.890 5.175 -18.421 1.00 54.22 360 MET A C 1
ATOM 774 O O . MET A 1 136 ? 41.784 5.551 -19.204 1.00 53.68 360 MET A O 1
ATOM 776 N N . GLU A 1 137 ? 40.819 3.925 -17.955 1.00 55.46 361 GLU A N 1
ATOM 777 C CA . GLU A 1 137 ? 41.686 2.870 -18.478 1.00 58.61 361 GLU A CA 1
ATOM 778 C C . GLU A 1 137 ? 41.404 2.722 -19.986 1.00 58.33 361 GLU A C 1
ATOM 779 O O . GLU A 1 137 ? 42.301 2.896 -20.789 1.00 61.27 361 GLU A O 1
ATOM 781 N N . ALA A 1 138 ? 40.170 2.444 -20.384 1.00 59.33 362 ALA A N 1
ATOM 782 C CA . ALA A 1 138 ? 39.883 2.317 -21.820 1.00 60.17 362 ALA A CA 1
ATOM 783 C C . ALA A 1 138 ? 40.375 3.535 -22.618 1.00 62.11 362 ALA A C 1
ATOM 784 O O . ALA A 1 138 ? 40.984 3.396 -23.678 1.00 66.30 362 ALA A O 1
ATOM 786 N N . ILE A 1 139 ? 40.140 4.739 -22.120 1.00 61.80 363 ILE A N 1
ATOM 787 C CA . ILE A 1 139 ? 40.575 5.902 -22.882 1.00 61.80 363 ILE A CA 1
ATOM 788 C C . ILE A 1 139 ? 42.065 5.800 -23.209 1.00 66.32 363 ILE A C 1
ATOM 789 O O . ILE A 1 139 ? 42.455 5.990 -24.364 1.00 70.26 363 ILE A O 1
ATOM 794 N N . LYS A 1 140 ? 42.889 5.481 -22.206 1.00 66.44 364 LYS A N 1
ATOM 795 C CA . LYS A 1 140 ? 44.348 5.395 -22.388 1.00 66.30 364 LYS A CA 1
ATOM 796 C C . LYS A 1 140 ? 44.817 4.344 -23.419 1.00 66.93 364 LYS A C 1
ATOM 797 O O . LYS A 1 140 ? 44.567 3.141 -23.278 1.00 64.74 364 LYS A O 1
ATOM 803 N N . LEU A 1 146 ? 37.430 9.174 -31.259 1.00 55.56 370 LEU A N 1
ATOM 804 C CA . LEU A 1 146 ? 36.675 10.042 -32.191 1.00 61.70 370 LEU A CA 1
ATOM 805 C C . LEU A 1 146 ? 35.136 9.968 -32.060 1.00 57.09 370 LEU A C 1
ATOM 806 O O . LEU A 1 146 ? 34.527 8.880 -32.046 1.00 50.17 370 LEU A O 1
ATOM 811 N N . VAL A 1 147 ? 34.534 11.149 -31.964 1.00 51.55 371 VAL A N 1
ATOM 812 C CA . VAL A 1 147 ? 33.115 11.272 -31.672 1.00 52.78 371 VAL A CA 1
ATOM 813 C C . VAL A 1 147 ? 32.246 10.889 -32.863 1.00 52.34 371 VAL A C 1
ATOM 814 O O . VAL A 1 147 ? 32.441 11.437 -33.952 1.00 52.82 371 VAL A O 1
ATOM 818 N N . PRO A 1 148 ? 31.296 9.941 -32.669 1.00 50.61 372 PRO A N 1
ATOM 819 C CA . PRO A 1 148 ? 30.338 9.612 -33.729 1.00 53.33 372 PRO A CA 1
ATOM 820 C C . PRO A 1 148 ? 29.705 10.910 -34.231 1.00 55.31 372 PRO A C 1
ATOM 821 O O . PRO A 1 148 ? 29.624 11.881 -33.461 1.00 51.50 372 PRO A O 1
ATOM 825 N N . ASN A 1 149 ? 29.253 10.930 -35.490 1.00 57.68 373 ASN A N 1
ATOM 826 C CA . ASN A 1 149 ? 28.765 12.180 -36.093 1.00 56.89 373 ASN A CA 1
ATOM 827 C C . ASN A 1 149 ? 27.494 12.695 -35.449 1.00 50.06 373 ASN A C 1
ATOM 828 O O . ASN A 1 149 ? 27.375 13.871 -35.160 1.00 47.77 373 ASN A O 1
ATOM 833 N N . HIS A 1 150 ? 26.555 11.792 -35.222 1.00 45.43 374 HIS A N 1
ATOM 834 C CA . HIS A 1 150 ? 25.288 12.137 -34.626 1.00 50.01 374 HIS A CA 1
ATOM 835 C C . HIS A 1 150 ? 25.402 12.723 -33.173 1.00 50.63 374 HIS A C 1
ATOM 836 O O . HIS A 1 150 ? 24.439 13.252 -32.623 1.00 43.78 374 HIS A O 1
ATOM 843 N N . LEU A 1 151 ? 26.602 12.667 -32.596 1.00 50.96 375 LEU A N 1
ATOM 844 C CA . LEU A 1 151 ? 26.835 13.177 -31.243 1.00 49.60 375 LEU A CA 1
ATOM 845 C C . LEU A 1 151 ? 27.672 14.450 -31.271 1.00 47.17 375 LEU A C 1
ATOM 846 O O . LEU A 1 151 ? 27.959 15.041 -30.213 1.00 42.39 375 LEU A O 1
ATOM 851 N N . LYS A 1 152 ? 28.045 14.884 -32.476 1.00 46.10 376 LYS A N 1
ATOM 852 C CA . LYS A 1 152 ? 28.781 16.138 -32.601 1.00 49.00 376 LYS A CA 1
ATOM 853 C C . LYS A 1 152 ? 27.951 17.360 -32.228 1.00 48.03 376 LYS A C 1
ATOM 854 O O . LYS A 1 152 ? 26.720 17.316 -32.243 1.00 42.44 376 LYS A O 1
ATOM 860 N N . ASN A 1 153 ? 28.618 18.462 -31.907 1.00 49.10 377 ASN A N 1
ATOM 861 C CA . ASN A 1 153 ? 27.868 19.652 -31.591 1.00 51.81 377 ASN A CA 1
ATOM 862 C C . ASN A 1 153 ? 27.031 20.070 -32.797 1.00 55.15 377 ASN A C 1
ATOM 863 O O . ASN A 1 153 ? 27.497 19.976 -33.938 1.00 55.37 377 ASN A O 1
ATOM 868 N N . ASN A 1 154 ? 25.791 20.496 -32.552 1.00 57.44 378 ASN A N 1
ATOM 869 C CA . ASN A 1 154 ? 24.849 20.785 -33.644 1.00 60.44 378 ASN A CA 1
ATOM 870 C C . ASN A 1 154 ? 24.815 19.722 -34.741 1.00 63.43 378 ASN A C 1
ATOM 871 O O . ASN A 1 154 ? 24.745 20.079 -35.929 1.00 65.17 378 ASN A O 1
ATOM 876 N N . ALA A 1 155 ? 24.879 18.436 -34.370 1.00 62.21 379 ALA A N 1
ATOM 877 C CA . ALA A 1 155 ? 24.826 17.327 -35.357 1.00 60.48 379 ALA A CA 1
ATOM 878 C C . ALA A 1 155 ? 23.515 17.344 -36.104 1.00 60.63 379 ALA A C 1
ATOM 879 O O . ALA A 1 155 ? 22.474 17.548 -35.489 1.00 62.22 379 ALA A O 1
ATOM 881 N N . SER A 1 156 ? 23.538 17.090 -37.408 1.00 60.43 380 SER A N 1
ATOM 882 C CA . SER A 1 156 ? 22.299 17.234 -38.194 1.00 61.69 380 SER A CA 1
ATOM 883 C C . SER A 1 156 ? 21.368 16.029 -37.999 1.00 59.45 380 SER A C 1
ATOM 884 O O . SER A 1 156 ? 20.140 16.134 -38.078 1.00 60.15 380 SER A O 1
ATOM 886 N N . ASN A 1 157 ? 21.962 14.877 -37.717 1.00 59.32 381 ASN A N 1
ATOM 887 C CA . ASN A 1 157 ? 21.186 13.650 -37.549 1.00 58.06 381 ASN A CA 1
ATOM 888 C C . ASN A 1 157 ? 21.120 13.129 -36.094 1.00 55.90 381 ASN A C 1
ATOM 889 O O . ASN A 1 157 ? 20.874 11.946 -35.845 1.00 56.37 381 ASN A O 1
ATOM 894 N N . TYR A 1 158 ? 21.300 14.030 -35.132 1.00 52.16 382 TYR A N 1
ATOM 895 C CA . TYR A 1 158 ? 21.014 13.708 -33.742 1.00 51.76 382 TYR A CA 1
ATOM 896 C C . TYR A 1 158 ? 19.485 13.593 -33.488 1.00 52.22 382 TYR A C 1
ATOM 897 O O . TYR A 1 158 ? 18.707 14.427 -33.947 1.00 50.40 382 TYR A O 1
ATOM 906 N N . LEU A 1 159 ? 19.050 12.545 -32.804 1.00 49.20 383 LEU A N 1
ATOM 907 C CA . LEU A 1 159 ? 17.653 12.423 -32.439 1.00 47.56 383 LEU A CA 1
ATOM 908 C C . LEU A 1 159 ? 17.554 12.812 -30.959 1.00 51.54 383 LEU A C 1
ATOM 909 O O . LEU A 1 159 ? 18.164 12.151 -30.092 1.00 53.16 383 LEU A O 1
ATOM 914 N N . ASN A 1 160 ? 16.819 13.879 -30.648 1.00 47.55 384 ASN A N 1
ATOM 915 C CA . ASN A 1 160 ? 16.691 14.290 -29.260 1.00 43.89 384 ASN A CA 1
ATOM 916 C C . ASN A 1 160 ? 15.691 13.434 -28.482 1.00 42.49 384 ASN A C 1
ATOM 917 O O . ASN A 1 160 ? 14.564 13.356 -28.874 1.00 44.64 384 ASN A O 1
ATOM 922 N N . PRO A 1 161 ? 16.110 12.790 -27.367 1.00 43.26 385 PRO A N 1
ATOM 923 C CA . PRO A 1 161 ? 15.203 11.871 -26.647 1.00 42.14 385 PRO A CA 1
ATOM 924 C C . PRO A 1 161 ? 13.988 12.550 -26.080 1.00 45.12 385 PRO A C 1
ATOM 925 O O . PRO A 1 161 ? 12.971 11.864 -25.882 1.00 42.41 385 PRO A O 1
ATOM 929 N N . HIS A 1 162 ? 14.081 13.859 -25.800 1.00 44.88 386 HIS A N 1
ATOM 930 C CA . HIS A 1 162 ? 12.874 14.647 -25.390 1.00 50.68 386 HIS A CA 1
ATOM 931 C C . HIS A 1 162 ? 11.762 14.696 -26.455 1.00 53.79 386 HIS A C 1
ATOM 932 O O . HIS A 1 162 ? 10.587 14.845 -26.132 1.00 55.51 386 HIS A O 1
ATOM 939 N N . ASN A 1 163 ? 12.150 14.633 -27.725 1.00 59.42 387 ASN A N 1
ATOM 940 C CA . ASN A 1 163 ? 11.193 14.698 -28.829 1.00 61.40 387 ASN A CA 1
ATOM 941 C C . ASN A 1 163 ? 10.505 13.387 -29.028 1.00 62.73 387 ASN A C 1
ATOM 942 O O . ASN A 1 163 ? 9.834 13.242 -30.019 1.00 66.36 387 ASN A O 1
ATOM 947 N N . TYR A 1 164 ? 10.661 12.428 -28.128 1.00 64.97 388 TYR A N 1
ATOM 948 C CA . TYR A 1 164 ? 10.218 11.081 -28.448 1.00 67.81 388 TYR A CA 1
ATOM 949 C C . TYR A 1 164 ? 9.747 10.388 -27.195 1.00 64.95 388 TYR A C 1
ATOM 950 O O . TYR A 1 164 ? 8.961 10.943 -26.462 1.00 66.15 388 TYR A O 1
ATOM 959 N N . LEU A 1 169 ? 14.059 4.564 -27.573 1.00 82.50 393 LEU A N 1
ATOM 960 C CA . LEU A 1 169 ? 14.783 5.248 -28.646 1.00 84.14 393 LEU A CA 1
ATOM 961 C C . LEU A 1 169 ? 16.122 4.569 -28.940 1.00 86.27 393 LEU A C 1
ATOM 962 O O . LEU A 1 169 ? 17.005 4.572 -28.086 1.00 89.53 393 LEU A O 1
ATOM 967 N N . GLN A 1 170 ? 16.297 4.010 -30.137 1.00 86.42 394 GLN A N 1
ATOM 968 C CA . GLN A 1 170 ? 17.608 3.448 -30.471 1.00 87.35 394 GLN A CA 1
ATOM 969 C C . GLN A 1 170 ? 18.559 4.431 -31.202 1.00 85.12 394 GLN A C 1
ATOM 970 O O . GLN A 1 170 ? 18.245 4.958 -32.285 1.00 85.08 394 GLN A O 1
ATOM 976 N N . GLN A 1 171 ? 19.719 4.646 -30.574 1.00 78.54 395 GLN A N 1
ATOM 977 C CA . GLN A 1 171 ? 20.750 5.588 -30.988 1.00 70.04 395 GLN A CA 1
ATOM 978 C C . GLN A 1 171 ? 21.959 5.231 -30.120 1.00 69.74 395 GLN A C 1
ATOM 979 O O . GLN A 1 171 ? 21.802 4.850 -28.966 1.00 66.94 395 GLN A O 1
ATOM 985 N N . GLU A 1 172 ? 23.161 5.341 -30.672 1.00 70.80 396 GLU A N 1
ATOM 986 C CA . GLU A 1 172 ? 24.366 4.828 -30.025 1.00 69.87 396 GLU A CA 1
ATOM 987 C C . GLU A 1 172 ? 25.128 5.957 -29.344 1.00 62.67 396 GLU A C 1
ATOM 988 O O . GLU A 1 172 ? 25.449 6.962 -29.981 1.00 64.15 396 GLU A O 1
ATOM 994 N N . TYR A 1 173 ? 25.481 5.777 -28.074 1.00 53.89 397 TYR A N 1
ATOM 995 C CA . TYR A 1 173 ? 26.182 6.828 -27.372 1.00 47.67 397 TYR A CA 1
ATOM 996 C C . TYR A 1 173 ? 27.672 6.582 -27.241 1.00 47.42 397 TYR A C 1
ATOM 997 O O . TYR A 1 173 ? 28.437 7.530 -27.053 1.00 49.43 397 TYR A O 1
ATOM 1006 N N . LEU A 1 174 ? 28.100 5.324 -27.368 1.00 51.11 398 LEU A N 1
ATOM 1007 C CA . LEU A 1 174 ? 29.553 5.019 -27.428 1.00 50.93 398 LEU A CA 1
ATOM 1008 C C . LEU A 1 174 ? 30.059 4.985 -28.868 1.00 52.83 398 LEU A C 1
ATOM 1009 O O . LEU A 1 174 ? 29.267 4.826 -29.795 1.00 54.68 398 LEU A O 1
ATOM 1014 N N . PRO A 1 175 ? 31.386 5.142 -29.064 1.00 57.83 399 PRO A N 1
ATOM 1015 C CA . PRO A 1 175 ? 31.934 4.918 -30.412 1.00 59.26 399 PRO A CA 1
ATOM 1016 C C . PRO A 1 175 ? 31.633 3.508 -30.912 1.00 64.39 399 PRO A C 1
ATOM 1017 O O . PRO A 1 175 ? 31.283 2.597 -30.117 1.00 61.98 399 PRO A O 1
ATOM 1021 N N . THR A 1 176 ? 31.763 3.337 -32.231 1.00 69.93 400 THR A N 1
ATOM 1022 C CA . THR A 1 176 ? 31.456 2.074 -32.893 1.00 73.11 400 THR A CA 1
ATOM 1023 C C . THR A 1 176 ? 32.299 0.920 -32.317 1.00 73.69 400 THR A C 1
ATOM 1024 O O . THR A 1 176 ? 31.734 -0.100 -31.887 1.00 67.31 400 THR A O 1
ATOM 1026 N N . ASP A 1 177 ? 33.628 1.124 -32.276 1.00 75.09 401 ASP A N 1
ATOM 1027 C CA . ASP A 1 177 ? 34.593 0.113 -31.797 1.00 76.78 401 ASP A CA 1
ATOM 1028 C C . ASP A 1 177 ? 34.359 -0.291 -30.331 1.00 76.01 401 ASP A C 1
ATOM 1029 O O . ASP A 1 177 ? 34.945 -1.265 -29.847 1.00 77.10 401 ASP A O 1
ATOM 1034 N N . LEU A 1 178 ? 33.507 0.466 -29.633 1.00 71.04 402 LEU A N 1
ATOM 1035 C CA . LEU A 1 178 ? 33.067 0.111 -28.288 1.00 65.58 402 LEU A CA 1
ATOM 1036 C C . LEU A 1 178 ? 31.546 0.050 -28.304 1.00 62.77 402 LEU A C 1
ATOM 1037 O O . LEU A 1 178 ? 30.947 -0.574 -27.440 1.00 62.82 402 LEU A O 1
ATOM 1042 N N . ILE A 1 181 ? 29.854 -2.734 -24.159 1.00 54.24 405 ILE A N 1
ATOM 1043 C CA . ILE A 1 181 ? 30.887 -2.495 -23.134 1.00 55.94 405 ILE A CA 1
ATOM 1044 C C . ILE A 1 181 ? 30.310 -1.716 -21.945 1.00 57.62 405 ILE A C 1
ATOM 1045 O O . ILE A 1 181 ? 29.800 -0.613 -22.107 1.00 59.59 405 ILE A O 1
ATOM 1047 N N . LYS A 1 182 ? 30.394 -2.283 -20.751 1.00 54.55 406 LYS A N 1
ATOM 1048 C CA . LYS A 1 182 ? 29.698 -1.714 -19.616 1.00 57.44 406 LYS A CA 1
ATOM 1049 C C . LYS A 1 182 ? 30.705 -1.205 -18.578 1.00 56.46 406 LYS A C 1
ATOM 1050 O O . LYS A 1 182 ? 31.476 -1.987 -18.040 1.00 58.58 406 LYS A O 1
ATOM 1052 N N . PHE A 1 183 ? 30.702 0.101 -18.303 1.00 50.66 407 PHE A N 1
ATOM 1053 C CA . PHE A 1 183 ? 31.607 0.674 -17.336 1.00 47.06 407 PHE A CA 1
ATOM 1054 C C . PHE A 1 183 ? 30.976 0.815 -15.962 1.00 53.06 407 PHE A C 1
ATOM 1055 O O . PHE A 1 183 ? 31.662 0.757 -14.924 1.00 54.03 407 PHE A O 1
ATOM 1063 N N . TRP A 1 184 ? 29.666 1.013 -15.930 1.00 50.63 408 TRP A N 1
ATOM 1064 C CA . TRP A 1 184 ? 29.073 1.356 -14.681 1.00 47.81 408 TRP A CA 1
ATOM 1065 C C . TRP A 1 184 ? 28.513 0.136 -14.081 1.00 52.53 408 TRP A C 1
ATOM 1066 O O . TRP A 1 184 ? 27.690 -0.516 -14.696 1.00 51.40 408 TRP A O 1
ATOM 1077 N N . LYS A 1 185 ? 28.948 -0.133 -12.847 1.00 60.70 409 LYS A N 1
ATOM 1078 C CA . LYS A 1 185 ? 28.536 -1.297 -12.057 1.00 64.02 409 LYS A CA 1
ATOM 1079 C C . LYS A 1 185 ? 27.721 -0.898 -10.804 1.00 61.81 409 LYS A C 1
ATOM 1080 O O . LYS A 1 185 ? 28.313 -0.619 -9.749 1.00 65.35 409 LYS A O 1
ATOM 1082 N N . PRO A 1 186 ? 26.372 -0.876 -10.918 1.00 56.31 410 PRO A N 1
ATOM 1083 C CA . PRO A 1 186 ? 25.462 -0.594 -9.786 1.00 52.00 410 PRO A CA 1
ATOM 1084 C C . PRO A 1 186 ? 25.412 -1.749 -8.760 1.00 50.57 410 PRO A C 1
ATOM 1085 O O . PRO A 1 186 ? 25.495 -2.891 -9.163 1.00 48.92 410 PRO A O 1
ATOM 1089 N N . LYS A 1 187 ? 25.202 -1.464 -7.464 1.00 49.82 411 LYS A N 1
ATOM 1090 C CA . LYS A 1 187 ? 25.420 -2.459 -6.392 1.00 52.37 411 LYS A CA 1
ATOM 1091 C C . LYS A 1 187 ? 24.171 -2.961 -5.676 1.00 53.87 411 LYS A C 1
ATOM 1092 O O . LYS A 1 187 ? 23.059 -2.702 -6.117 1.00 60.07 411 LYS A O 1
ATOM 1098 N N . GLY A 1 190 ? 20.091 0.459 -2.869 1.00 43.41 414 GLY A N 1
ATOM 1099 C CA . GLY A 1 190 ? 19.596 1.766 -2.395 1.00 45.39 414 GLY A CA 1
ATOM 1100 C C . GLY A 1 190 ? 18.933 2.531 -3.549 1.00 50.46 414 GLY A C 1
ATOM 1101 O O . GLY A 1 190 ? 18.203 1.941 -4.329 1.00 47.90 414 GLY A O 1
ATOM 1102 N N . TRP A 1 191 ? 19.202 3.838 -3.670 1.00 50.08 415 TRP A N 1
ATOM 1103 C CA . TRP A 1 191 ? 18.644 4.681 -4.740 1.00 46.51 415 TRP A CA 1
ATOM 1104 C C . TRP A 1 191 ? 19.026 4.239 -6.168 1.00 48.48 415 TRP A C 1
ATOM 1105 O O . TRP A 1 191 ? 18.161 4.201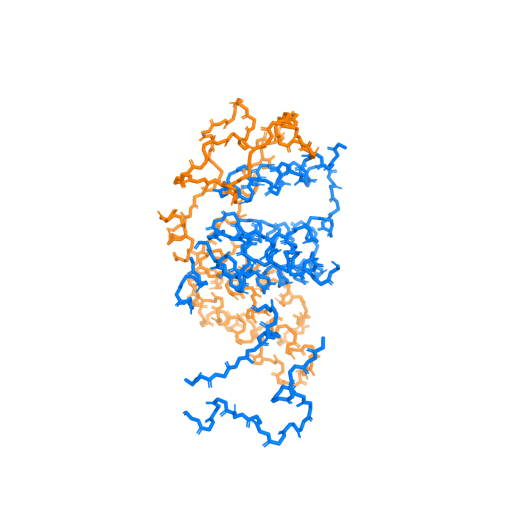 -7.044 1.00 48.67 415 TRP A O 1
ATOM 1116 N N . GLU A 1 192 ? 20.310 3.953 -6.420 1.00 48.34 416 GLU A N 1
ATOM 1117 C CA . GLU A 1 192 ? 20.752 3.480 -7.747 1.00 46.23 416 GLU A CA 1
ATOM 1118 C C . GLU A 1 192 ? 20.092 2.170 -8.163 1.00 50.82 416 GLU A C 1
ATOM 1119 O O . GLU A 1 192 ? 19.947 1.896 -9.362 1.00 50.11 416 GLU A O 1
ATOM 1125 N N . LYS A 1 193 ? 19.691 1.339 -7.203 1.00 52.41 417 LYS A N 1
ATOM 1126 C CA . LYS A 1 193 ? 18.975 0.106 -7.592 1.00 58.99 417 LYS A CA 1
ATOM 1127 C C . LYS A 1 193 ? 17.635 0.431 -8.305 1.00 59.18 417 LYS A C 1
ATOM 1128 O O . LYS A 1 193 ? 17.374 -0.044 -9.402 1.00 51.39 417 LYS A O 1
ATOM 1134 N N . ASN A 1 194 ? 16.811 1.259 -7.663 1.00 60.67 418 ASN A N 1
ATOM 1135 C CA . ASN A 1 194 ? 15.562 1.731 -8.263 1.00 62.36 418 ASN A CA 1
ATOM 1136 C C . ASN A 1 194 ? 15.766 2.455 -9.600 1.00 62.35 418 ASN A C 1
ATOM 1137 O O . ASN A 1 194 ? 15.054 2.201 -10.573 1.00 61.11 418 ASN A O 1
ATOM 1142 N N . LYS A 1 195 ? 16.749 3.348 -9.669 1.00 61.65 419 LYS A N 1
ATOM 1143 C CA . LYS A 1 195 ? 17.006 4.059 -10.917 1.00 58.99 419 LYS A CA 1
ATOM 1144 C C . LYS A 1 195 ? 17.371 3.115 -12.049 1.00 61.83 419 LYS A C 1
ATOM 1145 O O . LYS A 1 195 ? 17.074 3.394 -13.214 1.00 58.51 419 LYS A O 1
ATOM 1151 N N . TYR A 1 196 ? 18.019 2.005 -11.711 1.00 64.43 420 TYR A N 1
ATOM 1152 C CA . TYR A 1 196 ? 18.618 1.160 -12.724 1.00 68.78 420 TYR A CA 1
ATOM 1153 C C . TYR A 1 196 ? 17.598 0.609 -13.718 1.00 70.13 420 TYR A C 1
ATOM 1154 O O . TYR A 1 196 ? 16.476 0.286 -13.332 1.00 71.36 420 TYR A O 1
ATOM 1163 N N . HIS B 1 35 ? 19.207 36.527 29.064 1.00 70.85 259 HIS B N 1
ATOM 1164 C CA . HIS B 1 35 ? 19.689 36.479 27.651 1.00 71.28 259 HIS B CA 1
ATOM 1165 C C . HIS B 1 35 ? 20.023 35.017 27.326 1.00 69.79 259 HIS B C 1
ATOM 1166 O O . HIS B 1 35 ? 19.521 34.427 26.338 1.00 59.80 259 HIS B O 1
ATOM 1173 N N . PHE B 1 36 ? 20.824 34.413 28.211 1.00 66.14 260 PHE B N 1
ATOM 1174 C CA . PHE B 1 36 ? 21.177 33.024 28.023 1.00 61.64 260 PHE B CA 1
ATOM 1175 C C . PHE B 1 36 ? 20.012 32.164 28.551 1.00 58.69 260 PHE B C 1
ATOM 1176 O O . PHE B 1 36 ? 19.858 31.022 28.144 1.00 63.28 260 PHE B O 1
ATOM 1178 N N . ASP B 1 37 ? 19.129 32.738 29.364 1.00 53.23 261 ASP B N 1
ATOM 1179 C CA . ASP B 1 37 ? 17.880 32.031 29.757 1.00 51.16 261 ASP B CA 1
ATOM 1180 C C . ASP B 1 37 ? 16.796 31.995 28.657 1.00 47.20 261 ASP B C 1
ATOM 1181 O O . ASP B 1 37 ? 16.029 31.024 28.526 1.00 45.89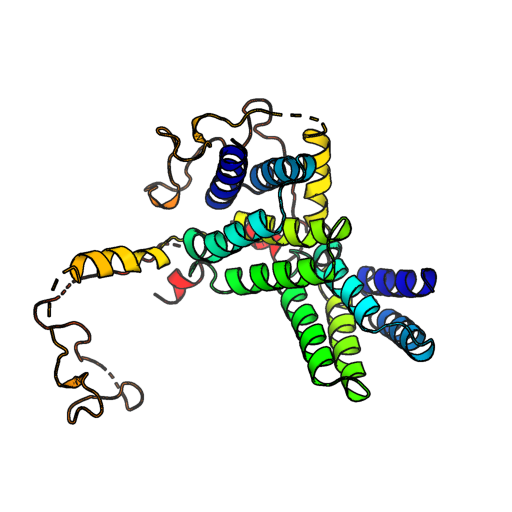 261 ASP B O 1
ATOM 1186 N N . VAL B 1 38 ? 16.700 33.090 27.910 1.00 41.84 262 VAL B N 1
ATOM 1187 C CA . VAL B 1 38 ? 15.755 33.206 26.813 1.00 41.92 262 VAL B CA 1
ATOM 1188 C C . VAL B 1 38 ? 16.125 32.179 25.736 1.00 43.38 262 VAL B C 1
ATOM 1189 O O . VAL B 1 38 ? 15.314 31.313 25.394 1.00 41.51 262 VAL B O 1
ATOM 1193 N N . ILE B 1 39 ? 17.372 32.212 25.266 1.00 45.77 263 ILE B N 1
ATOM 1194 C CA . ILE B 1 39 ? 17.827 31.218 24.285 1.00 45.76 263 ILE B CA 1
ATOM 1195 C C . ILE B 1 39 ? 17.606 29.789 24.800 1.00 44.24 263 ILE B C 1
ATOM 1196 O O . ILE B 1 39 ? 17.221 28.894 24.033 1.00 44.84 263 ILE B O 1
ATOM 1201 N N . SER B 1 40 ? 17.785 29.585 26.098 1.00 39.21 264 SER B N 1
ATOM 1202 C CA . SER B 1 40 ? 17.486 28.288 26.705 1.00 37.19 264 SER B CA 1
ATOM 1203 C C . SER B 1 40 ? 16.000 27.907 26.561 1.00 36.25 264 SER B C 1
ATOM 1204 O O . SER B 1 40 ? 15.641 26.797 26.127 1.00 39.57 264 SER B O 1
ATOM 1207 N N . ALA B 1 41 ? 15.115 28.828 26.879 1.00 34.61 265 ALA B N 1
ATOM 1208 C CA . ALA B 1 41 ? 13.678 28.539 26.720 1.00 36.77 265 ALA B CA 1
ATOM 1209 C C . ALA B 1 41 ? 13.245 28.233 25.236 1.00 36.04 265 ALA B C 1
ATOM 1210 O O . ALA B 1 41 ? 12.345 27.399 24.954 1.00 37.63 265 ALA B O 1
ATOM 1212 N N . PHE B 1 42 ? 13.906 28.917 24.312 1.00 31.85 266 PHE B N 1
ATOM 1213 C CA . PHE B 1 42 ? 13.776 28.717 22.858 1.00 33.11 266 PHE B CA 1
ATOM 1214 C C . PHE B 1 42 ? 14.148 27.283 22.438 1.00 32.21 266 PHE B C 1
ATOM 1215 O O . PHE B 1 42 ? 13.357 26.558 21.862 1.00 35.67 266 PHE B O 1
ATOM 1223 N N . ILE B 1 43 ? 15.349 26.854 22.775 1.00 30.02 267 ILE B N 1
ATOM 1224 C CA . ILE B 1 43 ? 15.769 25.505 22.492 1.00 28.95 267 ILE B CA 1
ATOM 1225 C C . ILE B 1 43 ? 14.896 24.489 23.234 1.00 33.39 267 ILE B C 1
ATOM 1226 O O . ILE B 1 43 ? 14.560 23.432 22.692 1.00 35.08 267 ILE B O 1
ATOM 1231 N N . LYS B 1 44 ? 14.488 24.783 24.463 1.00 32.58 268 LYS B N 1
ATOM 1232 C CA . LYS B 1 44 ? 13.684 23.783 25.139 1.00 31.01 268 LYS B CA 1
ATOM 1233 C C . LYS B 1 44 ? 12.333 23.682 24.515 1.00 32.63 268 LYS B C 1
ATOM 1234 O O . LYS B 1 44 ? 11.840 22.589 24.379 1.00 37.24 268 LYS B O 1
ATOM 1240 N N . SER B 1 45 ? 11.732 24.798 24.099 1.00 32.55 269 SER B N 1
ATOM 1241 C CA . SER B 1 45 ? 10.435 24.732 23.371 1.00 33.03 269 SER B CA 1
ATOM 1242 C C . SER B 1 45 ? 10.545 23.910 22.055 1.00 32.56 269 SER B C 1
ATOM 1243 O O . SER B 1 45 ? 9.646 23.149 21.670 1.00 35.10 269 SER B O 1
ATOM 1246 N N . ILE B 1 46 ? 11.654 24.087 21.346 1.00 32.48 270 ILE B N 1
ATOM 1247 C CA . ILE B 1 46 ? 11.898 23.290 20.156 1.00 32.13 270 ILE B CA 1
ATOM 1248 C C . ILE B 1 46 ? 12.022 21.855 20.558 1.00 29.04 270 ILE B C 1
ATOM 1249 O O . ILE B 1 46 ? 11.361 21.020 20.001 1.00 27.91 270 ILE B O 1
ATOM 1254 N N . ARG B 1 47 ? 12.888 21.566 21.525 1.00 30.22 271 ARG B N 1
ATOM 1255 C CA . ARG B 1 47 ? 13.021 20.192 22.008 1.00 30.37 271 ARG B CA 1
ATOM 1256 C C . ARG B 1 47 ? 11.711 19.593 22.470 1.00 32.47 271 ARG B C 1
ATOM 1257 O O . ARG B 1 47 ? 11.457 18.408 22.246 1.00 33.14 271 ARG B O 1
ATOM 1265 N N . GLY B 1 48 ? 10.877 20.411 23.111 1.00 33.17 272 GLY B N 1
ATOM 1266 C CA . GLY B 1 48 ? 9.530 19.995 23.544 1.00 33.13 272 GLY B CA 1
ATOM 1267 C C . GLY B 1 48 ? 8.459 19.948 22.454 1.00 37.96 272 GLY B C 1
ATOM 1268 O O . GLY B 1 48 ? 7.286 19.623 22.729 1.00 37.88 272 GLY B O 1
ATOM 1269 N N . SER B 1 49 ? 8.854 20.239 21.211 1.00 33.65 273 SER B N 1
ATOM 1270 C CA . SER B 1 49 ? 7.943 20.177 20.061 1.00 33.71 273 SER B CA 1
ATOM 1271 C C . SER B 1 49 ? 6.807 21.185 20.227 1.00 33.06 273 SER B C 1
ATOM 1272 O O . SER B 1 49 ? 5.659 20.944 19.845 1.00 31.13 273 SER B O 1
ATOM 1275 N N . ASP B 1 50 ? 7.134 22.331 20.797 1.00 36.33 274 ASP B N 1
ATOM 1276 C CA . ASP B 1 50 ? 6.121 23.384 20.942 1.00 39.05 274 ASP B CA 1
ATOM 1277 C C . ASP B 1 50 ? 6.402 24.571 20.006 1.00 33.10 274 ASP B C 1
ATOM 1278 O O . ASP B 1 50 ? 7.193 25.448 20.347 1.00 35.02 274 ASP B O 1
ATOM 1283 N N . PRO B 1 51 ? 5.760 24.590 18.823 1.00 32.89 275 PRO B N 1
ATOM 1284 C CA . PRO B 1 51 ? 5.914 25.649 17.819 1.00 28.29 275 PRO B CA 1
ATOM 1285 C C . PRO B 1 51 ? 5.471 27.001 18.333 1.00 31.94 275 PRO B C 1
ATOM 1286 O O . PRO B 1 51 ? 6.149 28.019 18.096 1.00 32.71 275 PRO B O 1
ATOM 1290 N N . ASP B 1 52 ? 4.355 27.045 19.056 1.00 33.97 276 ASP B N 1
ATOM 1291 C CA . ASP B 1 52 ? 3.942 28.333 19.629 1.00 35.13 276 ASP B CA 1
ATOM 1292 C C . ASP B 1 52 ? 4.959 28.926 20.561 1.00 35.78 276 ASP B C 1
ATOM 1293 O O . ASP B 1 52 ? 5.343 30.086 20.393 1.00 36.97 276 ASP B O 1
ATOM 1298 N N . ALA B 1 53 ? 5.392 28.168 21.569 1.00 32.54 277 ALA B N 1
ATOM 1299 C CA . ALA B 1 53 ? 6.384 28.737 22.485 1.00 31.10 277 ALA B CA 1
ATOM 1300 C C . ALA B 1 53 ? 7.682 29.050 21.755 1.00 31.65 277 ALA B C 1
ATOM 1301 O O . ALA B 1 53 ? 8.350 30.068 22.049 1.00 33.87 277 ALA B O 1
ATOM 1303 N N . THR B 1 54 ? 8.037 28.171 20.811 1.00 30.13 278 THR B N 1
ATOM 1304 C CA . THR B 1 54 ? 9.183 28.396 19.948 1.00 30.49 278 THR B CA 1
ATOM 1305 C C . THR B 1 54 ? 9.067 29.781 19.355 1.00 30.32 278 THR B C 1
ATOM 1306 O O . THR B 1 54 ? 10.004 30.570 19.453 1.00 32.10 278 THR B O 1
ATOM 1310 N N . LEU B 1 55 ? 7.934 30.102 18.749 1.00 29.14 279 LEU B N 1
ATOM 1311 C CA . LEU B 1 55 ? 7.801 31.427 18.126 1.00 28.19 279 LEU B CA 1
ATOM 1312 C C . LEU B 1 55 ? 7.892 32.593 19.117 1.00 30.96 279 LEU B C 1
ATOM 1313 O O . LEU B 1 55 ? 8.523 33.640 18.847 1.00 29.08 279 LEU B O 1
ATOM 1318 N N . TYR B 1 56 ? 7.281 32.408 20.279 1.00 33.20 280 TYR B N 1
ATOM 1319 C CA . TYR B 1 56 ? 7.304 33.441 21.298 1.00 32.84 280 TYR B CA 1
ATOM 1320 C C . TYR B 1 56 ? 8.730 33.740 21.743 1.00 34.28 280 TYR B C 1
ATOM 1321 O O . TYR B 1 56 ? 9.147 34.913 21.726 1.00 35.58 280 TYR B O 1
ATOM 1330 N N . TRP B 1 57 ? 9.528 32.717 22.067 1.00 30.42 281 TRP B N 1
ATOM 1331 C CA . TRP B 1 57 ? 10.918 33.020 22.480 1.00 30.47 281 TRP B CA 1
ATOM 1332 C C . TRP B 1 57 ? 11.783 33.529 21.344 1.00 29.66 281 TRP B C 1
ATOM 1333 O O . TRP B 1 57 ? 12.673 34.335 21.565 1.00 35.25 281 TRP B O 1
ATOM 1344 N N . LEU B 1 58 ? 11.543 33.080 20.121 1.00 31.22 282 LEU B N 1
ATOM 1345 C CA . LEU B 1 58 ? 12.201 33.710 18.935 1.00 34.65 282 LEU B CA 1
ATOM 1346 C C . LEU B 1 58 ? 11.899 35.215 18.882 1.00 34.39 282 LEU B C 1
ATOM 1347 O O . LEU B 1 58 ? 12.798 36.047 18.807 1.00 34.21 282 LEU B O 1
ATOM 1352 N N . ALA B 1 59 ? 10.619 35.551 18.947 1.00 34.26 283 ALA B N 1
ATOM 1353 C CA . ALA B 1 59 ? 10.184 36.939 18.869 1.00 35.83 283 ALA B CA 1
ATOM 1354 C C . ALA B 1 59 ? 10.815 37.765 20.009 1.00 40.11 283 ALA B C 1
ATOM 1355 O O . ALA B 1 59 ? 11.314 38.893 19.790 1.00 39.58 283 ALA B O 1
ATOM 1357 N N . ASN B 1 60 ? 10.802 37.196 21.221 1.00 40.76 284 ASN B N 1
ATOM 1358 C CA . ASN B 1 60 ? 11.476 37.796 22.350 1.00 37.83 284 ASN B CA 1
ATOM 1359 C C . ASN B 1 60 ? 12.893 38.173 21.975 1.00 37.41 284 ASN B C 1
ATOM 1360 O O . ASN B 1 60 ? 13.306 39.324 22.102 1.00 38.79 284 ASN B O 1
ATOM 1365 N N . MET B 1 61 ? 13.640 37.189 21.476 1.00 39.52 285 MET B N 1
ATOM 1366 C CA . MET B 1 61 ? 15.063 37.377 21.163 1.00 35.94 285 MET B CA 1
ATOM 1367 C C . MET B 1 61 ? 15.330 38.500 20.153 1.00 37.20 285 MET B C 1
ATOM 1368 O O . MET B 1 61 ? 16.254 39.298 20.342 1.00 38.93 285 MET B O 1
ATOM 1373 N N . VAL B 1 62 ? 14.547 38.578 19.081 1.00 37.66 286 VAL B N 1
ATOM 1374 C CA . VAL B 1 62 ? 14.818 39.622 18.087 1.00 42.09 286 VAL B CA 1
ATOM 1375 C C . VAL B 1 62 ? 14.431 41.037 18.562 1.00 44.94 286 VAL B C 1
ATOM 1376 O O . VAL B 1 62 ? 15.159 41.992 18.282 1.00 43.94 286 VAL B O 1
ATOM 1380 N N . GLU B 1 63 ? 13.323 41.183 19.299 1.00 47.94 287 GLU B N 1
ATOM 1381 C CA . GLU B 1 63 ? 13.040 42.468 19.955 1.00 48.98 287 GLU B CA 1
ATOM 1382 C C . GLU B 1 63 ? 14.191 42.907 20.796 1.00 46.56 287 GLU B C 1
ATOM 1383 O O . GLU B 1 63 ? 14.487 44.098 20.832 1.00 46.67 287 GLU B O 1
ATOM 1389 N N . ALA B 1 64 ? 14.839 41.955 21.467 1.00 41.83 288 ALA B N 1
ATOM 1390 C CA . ALA B 1 64 ? 15.902 42.287 22.403 1.00 41.83 288 ALA B CA 1
ATOM 1391 C C . ALA B 1 64 ? 17.235 42.493 21.695 1.00 40.34 288 ALA B C 1
ATOM 1392 O O . ALA B 1 64 ? 18.272 42.681 22.326 1.00 41.97 288 ALA B O 1
ATOM 1394 N N . GLY B 1 65 ? 17.224 42.458 20.373 1.00 39.33 289 GLY B N 1
ATOM 1395 C CA . GLY B 1 65 ? 18.462 42.674 19.645 1.00 38.40 289 GLY B CA 1
ATOM 1396 C C . GLY B 1 65 ? 19.444 41.503 19.538 1.00 40.46 289 GLY B C 1
ATOM 1397 O O . GLY B 1 65 ? 20.609 41.722 19.216 1.00 43.32 289 GLY B O 1
ATOM 1398 N N . GLU B 1 66 ? 19.008 40.267 19.772 1.00 37.61 290 GLU B N 1
ATOM 1399 C CA . GLU B 1 66 ? 19.944 39.143 19.782 1.00 36.36 290 GLU B CA 1
ATOM 1400 C C . GLU B 1 66 ? 20.566 38.958 18.418 1.00 37.57 290 GLU B C 1
ATOM 1401 O O . GLU B 1 66 ? 19.917 39.167 17.409 1.00 40.75 290 GLU B O 1
ATOM 1407 N N . ASP B 1 67 ? 21.836 38.589 18.367 1.00 41.42 291 ASP B N 1
ATOM 1408 C CA . ASP B 1 67 ? 22.521 38.405 17.081 1.00 41.43 291 ASP B CA 1
ATOM 1409 C C . ASP B 1 67 ? 21.898 37.242 16.304 1.00 40.67 291 ASP B C 1
ATOM 1410 O O . ASP B 1 67 ? 21.850 36.150 16.827 1.00 42.01 291 ASP B O 1
ATOM 1415 N N . PRO B 1 68 ? 21.409 37.460 15.066 1.00 42.93 292 PRO B N 1
ATOM 1416 C CA . PRO B 1 68 ? 20.799 36.327 14.335 1.00 44.20 292 PRO B CA 1
ATOM 1417 C C . PRO B 1 68 ? 21.772 35.158 14.111 1.00 46.03 292 PRO B C 1
ATOM 1418 O O . PRO B 1 68 ? 21.364 33.989 14.204 1.00 48.10 292 PRO B O 1
ATOM 1422 N N . ASN B 1 69 ? 23.041 35.456 13.844 1.00 46.64 293 ASN B N 1
ATOM 1423 C CA . ASN B 1 69 ? 24.082 34.403 13.746 1.00 48.51 293 ASN B CA 1
ATOM 1424 C C . ASN B 1 69 ? 24.139 33.536 14.990 1.00 49.45 293 ASN B C 1
ATOM 1425 O O . ASN B 1 69 ? 24.241 32.306 14.889 1.00 51.68 293 ASN B O 1
ATOM 1430 N N . PHE B 1 70 ? 24.042 34.157 16.166 1.00 42.02 294 PHE B N 1
ATOM 1431 C CA . PHE B 1 70 ? 23.958 33.381 17.386 1.00 41.37 294 PHE B CA 1
ATOM 1432 C C . PHE B 1 70 ? 22.709 32.465 17.388 1.00 42.41 294 PHE B C 1
ATOM 1433 O O . PHE B 1 70 ? 22.797 31.272 17.664 1.00 44.89 294 PHE B O 1
ATOM 1441 N N . ILE B 1 71 ? 21.561 32.983 17.009 1.00 40.21 295 ILE B N 1
ATOM 1442 C CA . ILE B 1 71 ? 20.351 32.133 16.995 1.00 39.08 295 ILE B CA 1
ATOM 1443 C C . ILE B 1 71 ? 20.519 30.962 16.011 1.00 33.87 295 ILE B C 1
ATOM 1444 O O . ILE B 1 71 ? 20.191 29.822 16.321 1.00 31.51 295 ILE B O 1
ATOM 1449 N N . PHE B 1 72 ? 21.040 31.248 14.830 1.00 31.59 296 PHE B N 1
ATOM 1450 C CA . PHE B 1 72 ? 21.320 30.191 13.828 1.00 35.94 296 PHE B CA 1
ATOM 1451 C C . PHE B 1 72 ? 22.340 29.145 14.278 1.00 38.07 296 PHE B C 1
ATOM 1452 O O . PHE B 1 72 ? 22.247 27.998 13.860 1.00 37.32 296 PHE B O 1
ATOM 1460 N N . ARG B 1 73 ? 23.288 29.535 15.128 1.00 37.61 297 ARG B N 1
ATOM 1461 C CA . ARG B 1 73 ? 24.250 28.562 15.682 1.00 41.78 297 ARG B CA 1
ATOM 1462 C C . ARG B 1 73 ? 23.527 27.517 16.502 1.00 40.67 297 ARG B C 1
ATOM 1463 O O . ARG B 1 73 ? 23.722 26.320 16.294 1.00 44.79 297 ARG B O 1
ATOM 1471 N N . ARG B 1 74 ? 22.683 27.987 17.413 1.00 37.25 298 ARG B N 1
ATOM 1472 C CA . ARG B 1 74 ? 21.901 27.118 18.257 1.00 36.68 298 ARG B CA 1
ATOM 1473 C C . ARG B 1 74 ? 20.889 26.310 17.499 1.00 34.72 298 ARG B C 1
ATOM 1474 O O . ARG B 1 74 ? 20.632 25.183 17.862 1.00 38.58 298 ARG B O 1
ATOM 1482 N N . LEU B 1 75 ? 20.318 26.867 16.439 1.00 33.04 299 LEU B N 1
ATOM 1483 C CA . LEU B 1 75 ? 19.450 26.092 15.583 1.00 29.04 299 LEU B CA 1
ATOM 1484 C C . LEU B 1 75 ? 20.246 24.998 14.815 1.00 30.70 299 LEU B C 1
ATOM 1485 O O . LEU B 1 75 ? 19.752 23.872 14.648 1.00 33.48 299 LEU B O 1
ATOM 1490 N N . LEU B 1 76 ? 21.468 25.302 14.368 1.00 27.85 300 LEU B N 1
ATOM 1491 C CA . LEU B 1 76 ? 22.251 24.305 13.645 1.00 31.81 300 LEU B CA 1
ATOM 1492 C C . LEU B 1 76 ? 22.589 23.175 14.614 1.00 34.51 300 LEU B C 1
ATOM 1493 O O . LEU B 1 76 ? 22.331 22.000 14.323 1.00 33.43 300 LEU B O 1
ATOM 1498 N N . ILE B 1 77 ? 23.132 23.542 15.775 1.00 32.53 301 ILE B N 1
ATOM 1499 C CA . ILE B 1 77 ? 23.366 22.595 16.867 1.00 32.77 301 ILE B CA 1
ATOM 1500 C C . ILE B 1 77 ? 22.161 21.722 17.215 1.00 34.24 301 ILE B C 1
ATOM 1501 O O . ILE B 1 77 ? 22.262 20.506 17.279 1.00 35.60 301 ILE B O 1
ATOM 1506 N N . SER B 1 78 ? 21.022 22.343 17.479 1.00 33.19 302 SER B N 1
ATOM 1507 C CA . SER B 1 78 ? 19.844 21.609 17.854 1.00 31.86 302 SER B CA 1
ATOM 1508 C C . SER B 1 78 ? 19.372 20.667 16.706 1.00 31.28 302 SER B C 1
ATOM 1509 O O . SER B 1 78 ? 18.873 19.558 16.945 1.00 32.01 302 SER B O 1
ATOM 1512 N N . ALA B 1 79 ? 19.583 21.063 15.463 1.00 28.80 303 ALA B N 1
ATOM 1513 C CA . ALA B 1 79 ? 19.289 20.159 14.353 1.00 28.94 303 ALA B CA 1
ATOM 1514 C C . ALA B 1 79 ? 20.059 18.819 14.380 1.00 29.55 303 ALA B C 1
ATOM 1515 O O . ALA B 1 79 ? 19.630 17.820 13.793 1.00 27.85 303 ALA B O 1
ATOM 1517 N N . CYS B 1 80 ? 21.206 18.780 15.044 1.00 29.84 304 CYS B N 1
ATOM 1518 C CA . CYS B 1 80 ? 21.952 17.523 15.152 1.00 31.89 304 CYS B CA 1
ATOM 1519 C C . CYS B 1 80 ? 21.838 16.904 16.543 1.00 34.57 304 CYS B C 1
ATOM 1520 O O . CYS B 1 80 ? 21.806 15.673 16.697 1.00 34.11 304 CYS B O 1
ATOM 1523 N N . GLU B 1 81 ? 21.764 17.757 17.554 1.00 32.91 305 GLU B N 1
ATOM 1524 C CA . GLU B 1 81 ? 21.680 17.266 18.900 1.00 35.41 305 GLU B CA 1
ATOM 1525 C C . GLU B 1 81 ? 20.286 16.761 19.283 1.00 36.78 305 GLU B C 1
ATOM 1526 O O . GLU B 1 81 ? 20.179 15.748 19.963 1.00 37.73 305 GLU B O 1
ATOM 1532 N N . ASP B 1 82 ? 19.222 17.450 18.837 1.00 40.02 306 ASP B N 1
ATOM 1533 C CA . ASP B 1 82 ? 17.855 17.178 19.309 1.00 32.97 306 ASP B CA 1
ATOM 1534 C C . ASP B 1 82 ? 16.990 16.569 18.229 1.00 34.59 306 ASP B C 1
ATOM 1535 O O . ASP B 1 82 ? 16.060 15.878 18.543 1.00 37.44 306 ASP B O 1
ATOM 1540 N N . ILE B 1 83 ? 17.247 16.841 16.955 1.00 31.74 307 ILE B N 1
ATOM 1541 C CA . ILE B 1 83 ? 16.496 16.159 15.890 1.00 29.29 307 ILE B CA 1
ATOM 1542 C C . ILE B 1 83 ? 17.377 15.024 15.329 1.00 29.64 307 ILE B C 1
ATOM 1543 O O . ILE B 1 83 ? 17.018 13.832 15.369 1.00 32.70 307 ILE B O 1
ATOM 1548 N N . GLY B 1 84 ? 18.539 15.389 14.814 1.00 31.18 308 GLY B N 1
ATOM 1549 C CA . GLY B 1 84 ? 19.581 14.402 14.481 1.00 31.24 308 GLY B CA 1
ATOM 1550 C C . GLY B 1 84 ? 19.124 13.425 13.432 1.00 33.84 308 GLY B C 1
ATOM 1551 O O . GLY B 1 84 ? 18.417 13.805 12.481 1.00 33.70 308 GLY B O 1
ATOM 1552 N N . LEU B 1 85 ? 19.487 12.149 13.602 1.00 33.40 309 LEU B N 1
ATOM 1553 C CA . LEU B 1 85 ? 19.070 11.135 12.634 1.00 33.62 309 LEU B CA 1
ATOM 1554 C C . LEU B 1 85 ? 17.563 10.773 12.690 1.00 32.64 309 LEU B C 1
ATOM 1555 O O . LEU B 1 85 ? 17.116 9.792 12.073 1.00 30.01 309 LEU B O 1
ATOM 1560 N N . ALA B 1 86 ? 16.774 11.533 13.433 1.00 33.99 310 ALA B N 1
ATOM 1561 C CA . ALA B 1 86 ? 15.316 11.352 13.307 1.00 35.05 310 ALA B CA 1
ATOM 1562 C C . ALA B 1 86 ? 14.940 11.925 11.932 1.00 34.58 310 ALA B C 1
ATOM 1563 O O . ALA B 1 86 ? 14.010 11.449 11.271 1.00 35.31 310 ALA B O 1
ATOM 1565 N N . ASP B 1 87 ? 15.682 12.951 11.506 1.00 33.08 311 ASP B N 1
ATOM 1566 C CA . ASP B 1 87 ? 15.550 13.544 10.173 1.00 32.64 311 ASP B CA 1
ATOM 1567 C C . ASP B 1 87 ? 16.869 14.251 9.810 1.00 32.97 311 ASP B C 1
ATOM 1568 O O . ASP B 1 87 ? 17.054 15.441 10.079 1.00 30.77 311 ASP B O 1
ATOM 1573 N N . PRO B 1 88 ? 17.789 13.517 9.178 1.00 35.65 312 PRO B N 1
ATOM 1574 C CA . PRO B 1 88 ? 19.086 14.130 8.943 1.00 32.88 312 PRO B CA 1
ATOM 1575 C C . PRO B 1 88 ? 19.018 15.241 7.885 1.00 34.89 312 PRO B C 1
ATOM 1576 O O . PRO B 1 88 ? 20.002 15.899 7.643 1.00 34.15 312 PRO B O 1
ATOM 1580 N N . ASN B 1 89 ? 17.864 15.466 7.274 1.00 36.80 313 ASN B N 1
ATOM 1581 C CA . ASN B 1 89 ? 17.710 16.595 6.358 1.00 35.16 313 ASN B CA 1
ATOM 1582 C C . ASN B 1 89 ? 17.562 17.934 7.120 1.00 35.80 313 ASN B C 1
ATOM 1583 O O . ASN B 1 89 ? 17.808 19.035 6.586 1.00 36.92 313 ASN B O 1
ATOM 1588 N N . ALA B 1 90 ? 17.176 17.844 8.392 1.00 35.31 314 ALA B N 1
ATOM 1589 C CA . ALA B 1 90 ? 16.960 19.032 9.208 1.00 30.28 314 ALA B CA 1
ATOM 1590 C C . ALA B 1 90 ? 18.172 19.951 9.170 1.00 28.19 314 ALA B C 1
ATOM 1591 O O . ALA B 1 90 ? 18.007 21.170 9.092 1.00 27.03 314 ALA B O 1
ATOM 1593 N N . ILE B 1 91 ? 19.380 19.380 9.254 1.00 25.95 315 ILE B N 1
ATOM 1594 C CA . ILE B 1 91 ? 20.580 20.215 9.215 1.00 29.91 315 ILE B CA 1
ATOM 1595 C C . ILE B 1 91 ? 20.711 20.885 7.848 1.00 28.91 315 ILE B C 1
ATOM 1596 O O . ILE B 1 91 ? 21.153 22.004 7.780 1.00 27.86 315 ILE B O 1
ATOM 1601 N N . VAL B 1 92 ? 20.289 20.220 6.774 1.00 28.37 316 VAL B N 1
ATOM 1602 C CA . VAL B 1 92 ? 20.360 20.841 5.457 1.00 33.04 316 VAL B CA 1
ATOM 1603 C C . VAL B 1 92 ? 19.389 22.014 5.371 1.00 32.70 316 VAL B C 1
ATOM 1604 O O . VAL B 1 92 ? 19.732 23.047 4.842 1.00 35.90 316 VAL B O 1
ATOM 1608 N N . VAL B 1 93 ? 18.176 21.860 5.901 1.00 33.17 317 VAL B N 1
ATOM 1609 C CA . VAL B 1 93 ? 17.160 22.899 5.772 1.00 30.22 317 VAL B CA 1
ATOM 1610 C C . VAL B 1 93 ? 17.578 24.140 6.582 1.00 31.81 317 VAL B C 1
ATOM 1611 O O . VAL B 1 93 ? 17.507 25.282 6.100 1.00 34.01 317 VAL B O 1
ATOM 1615 N N . VAL B 1 94 ? 17.976 23.924 7.823 1.00 27.93 318 VAL B N 1
ATOM 1616 C CA . VAL B 1 94 ? 18.369 25.020 8.688 1.00 30.00 318 VAL B CA 1
ATOM 1617 C C . VAL B 1 94 ? 19.599 25.741 8.143 1.00 34.80 318 VAL B C 1
ATOM 1618 O O . VAL B 1 94 ? 19.682 26.950 8.238 1.00 32.42 318 VAL B O 1
ATOM 1622 N N . GLN B 1 95 ? 20.554 24.990 7.580 1.00 35.18 319 GLN B N 1
ATOM 1623 C CA . GLN B 1 95 ? 21.754 25.592 7.029 1.00 35.75 319 GLN B CA 1
ATOM 1624 C C . GLN B 1 95 ? 21.379 26.482 5.863 1.00 33.89 319 GLN B C 1
ATOM 1625 O O . GLN B 1 95 ? 21.898 27.571 5.675 1.00 36.00 319 GLN B O 1
ATOM 1631 N N . SER B 1 96 ? 20.423 26.016 5.105 1.00 27.46 320 SER B N 1
ATOM 1632 C CA . SER B 1 96 ? 19.924 26.761 3.987 1.00 28.20 320 SER B CA 1
ATOM 1633 C C . SER B 1 96 ? 19.093 28.017 4.383 1.00 32.54 320 SER B C 1
ATOM 1634 O O . SER B 1 96 ? 19.142 29.024 3.696 1.00 35.36 320 SER B O 1
ATOM 1637 N N . CYS B 1 97 ? 18.327 27.945 5.479 1.00 30.54 321 CYS B N 1
ATOM 1638 C CA . CYS B 1 97 ? 17.746 29.113 6.128 1.00 33.24 321 CYS B CA 1
ATOM 1639 C C . CYS B 1 97 ? 18.827 30.126 6.525 1.00 35.97 321 CYS B C 1
ATOM 1640 O O . CYS B 1 97 ? 18.708 31.316 6.196 1.00 34.90 321 CYS B O 1
ATOM 1643 N N . CYS B 1 98 ? 19.886 29.648 7.183 1.00 33.09 322 CYS B N 1
ATOM 1644 C CA . CYS B 1 98 ? 21.038 30.481 7.535 1.00 36.23 322 CYS B CA 1
ATOM 1645 C C . CYS B 1 98 ? 21.642 31.153 6.272 1.00 36.53 322 CYS B C 1
ATOM 1646 O O . CYS B 1 98 ? 21.780 32.381 6.208 1.00 32.60 322 CYS B O 1
ATOM 1649 N N . ASP B 1 99 ? 21.936 30.377 5.238 1.00 36.28 323 ASP B N 1
ATOM 1650 C CA . ASP B 1 99 ? 22.400 30.998 4.000 1.00 38.35 323 ASP B CA 1
ATOM 1651 C C . ASP B 1 99 ? 21.390 31.979 3.404 1.00 39.62 323 ASP B C 1
ATOM 1652 O O . ASP B 1 99 ? 21.768 33.008 2.810 1.00 42.07 323 ASP B O 1
ATOM 1657 N N . ALA B 1 100 ? 20.101 31.676 3.510 1.00 36.99 324 ALA B N 1
ATOM 1658 C CA . ALA B 1 100 ? 19.135 32.596 2.934 1.00 33.09 324 ALA B CA 1
ATOM 1659 C C . ALA B 1 100 ? 19.202 33.913 3.725 1.00 34.77 324 ALA B C 1
ATOM 1660 O O . ALA B 1 100 ? 19.290 34.990 3.141 1.00 34.78 324 ALA B O 1
ATOM 1662 N N . PHE B 1 101 ? 19.290 33.825 5.043 1.00 35.49 325 PHE B N 1
ATOM 1663 C CA . PHE B 1 101 ? 19.394 35.021 5.854 1.00 37.59 325 PHE B CA 1
ATOM 1664 C C . PHE B 1 101 ? 20.635 35.871 5.488 1.00 41.82 325 PHE B C 1
ATOM 1665 O O . PHE B 1 101 ? 20.507 37.103 5.364 1.00 42.77 325 PHE B O 1
ATOM 1673 N N . ASP B 1 102 ? 21.813 35.247 5.324 1.00 40.32 326 ASP B N 1
ATOM 1674 C CA . ASP B 1 102 ? 23.010 35.986 4.851 1.00 39.88 326 ASP B CA 1
ATOM 1675 C C . ASP B 1 102 ? 22.755 36.730 3.542 1.00 36.52 326 ASP B C 1
ATOM 1676 O O . ASP B 1 102 ? 23.186 37.856 3.367 1.00 37.78 326 ASP B O 1
ATOM 1681 N N . ARG B 1 103 ? 22.002 36.144 2.632 1.00 36.65 327 ARG B N 1
ATOM 1682 C CA . ARG B 1 103 ? 21.729 36.849 1.387 1.00 34.61 327 ARG B CA 1
ATOM 1683 C C . ARG B 1 103 ? 20.712 37.964 1.547 1.00 38.00 327 ARG B C 1
ATOM 1684 O O . ARG B 1 103 ? 20.776 38.937 0.804 1.00 43.65 327 ARG B O 1
ATOM 1686 N N . VAL B 1 104 ? 19.776 37.868 2.497 1.00 36.25 328 VAL B N 1
ATOM 1687 C CA . VAL B 1 104 ? 18.621 38.788 2.453 1.00 30.73 328 VAL B CA 1
ATOM 1688 C C . VAL B 1 104 ? 18.643 39.777 3.641 1.00 36.41 328 VAL B C 1
ATOM 1689 O O . VAL B 1 104 ? 18.330 40.945 3.504 1.00 33.43 328 VAL B O 1
ATOM 1693 N N . GLY B 1 105 ? 19.049 39.318 4.813 1.00 37.97 329 GLY B N 1
ATOM 1694 C CA . GLY B 1 105 ? 19.107 40.215 5.920 1.00 34.63 329 GLY B CA 1
ATOM 1695 C C . GLY B 1 105 ? 17.692 40.535 6.350 1.00 33.69 329 GLY B C 1
ATOM 1696 O O . GLY B 1 105 ? 16.751 39.874 5.950 1.00 35.50 329 GLY B O 1
ATOM 1697 N N . PHE B 1 106 ? 17.560 41.546 7.192 1.00 29.88 330 PHE B N 1
ATOM 1698 C CA . PHE B 1 106 ? 16.284 42.018 7.664 1.00 29.78 330 PHE B CA 1
ATOM 1699 C C . PHE B 1 106 ? 15.713 43.104 6.753 1.00 29.39 330 PHE B C 1
ATOM 1700 O O . PHE B 1 106 ? 16.483 43.811 6.038 1.00 29.47 330 PHE B O 1
ATOM 1708 N N . PRO B 1 107 ? 14.377 43.262 6.755 1.00 26.62 331 PRO B N 1
ATOM 1709 C CA . PRO B 1 107 ? 13.334 42.543 7.524 1.00 26.38 331 PRO B CA 1
ATOM 1710 C C . PRO B 1 107 ? 12.963 41.132 7.084 1.00 29.04 331 PRO B C 1
ATOM 1711 O O . PRO B 1 107 ? 12.398 40.344 7.859 1.00 30.59 331 PRO B O 1
ATOM 1715 N N . GLU B 1 108 ? 13.279 40.761 5.868 1.00 33.20 332 GLU B N 1
ATOM 1716 C CA . GLU B 1 108 ? 12.740 39.509 5.372 1.00 36.58 332 GLU B CA 1
ATOM 1717 C C . GLU B 1 108 ? 13.421 38.278 5.914 1.00 37.16 332 GLU B C 1
ATOM 1718 O O . GLU B 1 108 ? 12.841 37.206 5.931 1.00 40.40 332 GLU B O 1
ATOM 1724 N N . GLY B 1 109 ? 14.664 38.442 6.333 1.00 36.71 333 GLY B N 1
ATOM 1725 C CA . GLY B 1 109 ? 15.359 37.416 7.060 1.00 36.30 333 GLY B CA 1
ATOM 1726 C C . GLY B 1 109 ? 14.604 36.843 8.237 1.00 36.09 333 GLY B C 1
ATOM 1727 O O . GLY B 1 109 ? 14.810 35.679 8.597 1.00 37.43 333 GLY B O 1
ATOM 1728 N N . LEU B 1 110 ? 13.763 37.646 8.870 1.00 33.11 334 LEU B N 1
ATOM 1729 C CA . LEU B 1 110 ? 12.966 37.125 9.992 1.00 37.72 334 LEU B CA 1
ATOM 1730 C C . LEU B 1 110 ? 12.141 35.818 9.676 1.00 37.50 334 LEU B C 1
ATOM 1731 O O . LEU B 1 110 ? 11.977 34.952 10.540 1.00 30.47 334 LEU B O 1
ATOM 1736 N N . PHE B 1 111 ? 11.670 35.671 8.434 1.00 37.97 335 PHE B N 1
ATOM 1737 C CA . PHE B 1 111 ? 10.955 34.481 7.988 1.00 38.19 335 PHE B CA 1
ATOM 1738 C C . PHE B 1 111 ? 11.840 33.209 7.913 1.00 35.06 335 PHE B C 1
ATOM 1739 O O . PHE B 1 111 ? 11.345 32.083 8.027 1.00 30.38 335 PHE B O 1
ATOM 1747 N N . PHE B 1 112 ? 13.127 33.382 7.619 1.00 32.56 336 PHE B N 1
ATOM 1748 C CA . PHE B 1 112 ? 14.052 32.235 7.560 1.00 31.83 336 PHE B CA 1
ATOM 1749 C C . PHE B 1 112 ? 14.366 31.797 8.992 1.00 29.63 336 PHE B C 1
ATOM 1750 O O . PHE B 1 112 ? 14.435 30.603 9.247 1.00 29.64 336 PHE B O 1
ATOM 1758 N N . LEU B 1 113 ? 14.464 32.744 9.940 1.00 26.49 337 LEU B N 1
ATOM 1759 C CA . LEU B 1 113 ? 14.595 32.355 11.351 1.00 25.53 337 LEU B CA 1
ATOM 1760 C C . LEU B 1 113 ? 13.373 31.550 11.761 1.00 27.64 337 LEU B C 1
ATOM 1761 O O . LEU B 1 113 ? 13.459 30.441 12.332 1.00 25.99 337 LEU B O 1
ATOM 1766 N N . SER B 1 114 ? 12.219 32.105 11.433 1.00 28.54 338 SER B N 1
ATOM 1767 C CA . SER B 1 114 ? 10.961 31.455 11.689 1.00 28.81 338 SER B CA 1
ATOM 1768 C C . SER B 1 114 ? 10.807 30.080 11.013 1.00 30.69 338 SER B C 1
ATOM 1769 O O . SER B 1 114 ? 10.486 29.116 11.708 1.00 31.27 338 SER B O 1
ATOM 1772 N N . GLN B 1 115 ? 11.047 29.955 9.697 1.00 30.34 339 GLN B N 1
ATOM 1773 C CA . GLN B 1 115 ? 11.028 28.613 9.051 1.00 27.87 339 GLN B CA 1
ATOM 1774 C C . GLN B 1 115 ? 11.923 27.578 9.757 1.00 30.32 339 GLN B C 1
ATOM 1775 O O . GLN B 1 115 ? 11.510 26.436 10.034 1.00 26.33 339 GLN B O 1
ATOM 1781 N N . ALA B 1 116 ? 13.181 27.968 9.984 1.00 28.79 340 ALA B N 1
ATOM 1782 C CA . ALA B 1 116 ? 14.138 27.092 10.614 1.00 26.58 340 ALA B CA 1
ATOM 1783 C C . ALA B 1 116 ? 13.652 26.660 12.014 1.00 26.38 340 ALA B C 1
ATOM 1784 O O . ALA B 1 116 ? 13.679 25.469 12.377 1.00 26.38 340 ALA B O 1
ATOM 1786 N N . SER B 1 117 ? 13.215 27.634 12.797 1.00 26.20 341 SER B N 1
ATOM 1787 C CA . SER B 1 117 ? 12.722 27.368 14.136 1.00 26.94 341 SER B CA 1
ATOM 1788 C C . SER B 1 117 ? 11.513 26.449 14.121 1.00 29.04 341 SER B C 1
ATOM 1789 O O . SER B 1 117 ? 11.515 25.398 14.789 1.00 32.13 341 SER B O 1
ATOM 1792 N N . LEU B 1 118 ? 10.482 26.836 13.385 1.00 27.93 342 LEU B N 1
ATOM 1793 C CA . LEU B 1 118 ? 9.252 26.020 13.292 1.00 29.67 342 LEU B CA 1
ATOM 1794 C C . LEU B 1 118 ? 9.526 24.617 12.824 1.00 29.26 342 LEU B C 1
ATOM 1795 O O . LEU B 1 118 ? 8.941 23.655 13.305 1.00 31.90 342 LEU B O 1
ATOM 1800 N N . TYR B 1 119 ? 10.456 24.496 11.887 1.00 33.10 343 TYR B N 1
ATOM 1801 C CA . TYR B 1 119 ? 10.776 23.203 11.281 1.00 30.21 343 TYR B CA 1
ATOM 1802 C C . TYR B 1 119 ? 11.325 22.198 12.312 1.00 28.71 343 TYR B C 1
ATOM 1803 O O . TYR B 1 119 ? 10.945 21.030 12.317 1.00 22.94 343 TYR B O 1
ATOM 1812 N N . LEU B 1 120 ? 12.267 22.656 13.145 1.00 27.24 344 LEU B N 1
ATOM 1813 C CA . LEU B 1 120 ? 12.808 21.840 14.226 1.00 26.12 344 LEU B CA 1
ATOM 1814 C C . LEU B 1 120 ? 11.739 21.548 15.278 1.00 30.57 344 LEU B C 1
ATOM 1815 O O . LEU B 1 120 ? 11.623 20.416 15.713 1.00 35.56 344 LEU B O 1
ATOM 1820 N N . ALA B 1 121 ? 10.932 22.543 15.665 1.00 29.41 345 ALA B N 1
ATOM 1821 C CA . ALA B 1 121 ? 9.887 22.316 16.667 1.00 27.03 345 ALA B CA 1
ATOM 1822 C C . ALA B 1 121 ? 8.942 21.163 16.296 1.00 32.37 345 ALA B C 1
ATOM 1823 O O . ALA B 1 121 ? 8.538 20.389 17.156 1.00 32.65 345 ALA B O 1
ATOM 1825 N N . ILE B 1 122 ? 8.574 21.056 15.014 1.00 30.67 346 ILE B N 1
ATOM 1826 C CA . ILE B 1 122 ? 7.650 20.027 14.604 1.00 27.84 346 ILE B CA 1
ATOM 1827 C C . ILE B 1 122 ? 8.299 18.766 14.048 1.00 30.98 346 ILE B C 1
ATOM 1828 O O . ILE B 1 122 ? 7.578 17.862 13.632 1.00 33.34 346 ILE B O 1
ATOM 1833 N N . SER B 1 123 ? 9.636 18.672 14.028 1.00 30.09 347 SER B N 1
ATOM 1834 C CA . SER B 1 123 ? 10.259 17.445 13.512 1.00 27.54 347 SER B CA 1
ATOM 1835 C C . SER B 1 123 ? 10.209 16.377 14.566 1.00 32.16 347 SER B C 1
ATOM 1836 O O . SER B 1 123 ? 10.204 16.719 15.775 1.00 28.75 347 SER B O 1
ATOM 1839 N N . PRO B 1 124 ? 10.221 15.075 14.144 1.00 34.43 348 PRO B N 1
ATOM 1840 C CA . PRO B 1 124 ? 10.445 14.030 15.1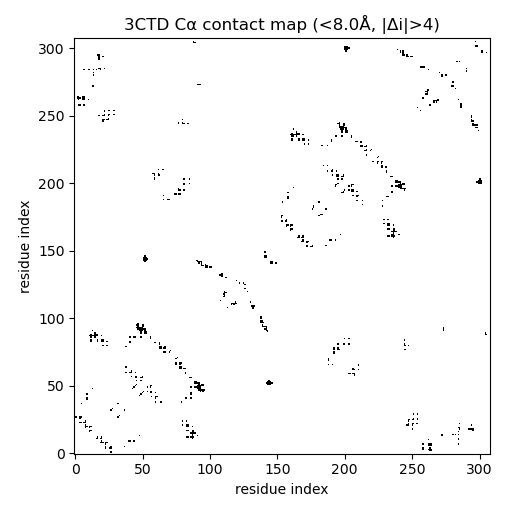71 1.00 33.10 348 PRO B CA 1
ATOM 1841 C C . PRO B 1 124 ? 11.792 14.279 15.847 1.00 32.04 348 PRO B C 1
ATOM 1842 O O . PRO B 1 124 ? 12.686 14.792 15.221 1.00 33.49 348 PRO B O 1
ATOM 1846 N N . LYS B 1 125 ? 11.930 13.905 17.111 1.00 37.40 349 LYS B N 1
ATOM 1847 C CA . LYS B 1 125 ? 13.146 14.143 17.871 1.00 37.30 349 LYS B CA 1
ATOM 1848 C C . LYS B 1 125 ? 13.981 12.874 18.121 1.00 40.72 349 LYS B C 1
ATOM 1849 O O . LYS B 1 125 ? 13.421 11.769 18.221 1.00 44.68 349 LYS B O 1
ATOM 1855 N N . SER B 1 126 ? 15.312 13.024 18.207 1.00 38.26 350 SER B N 1
ATOM 1856 C CA . SER B 1 126 ? 16.197 11.957 18.678 1.00 30.64 350 SER B CA 1
ATOM 1857 C C . SER B 1 126 ? 17.468 12.532 19.146 1.00 33.97 350 SER B C 1
ATOM 1858 O O . SER B 1 126 ? 18.045 13.378 18.442 1.00 37.55 350 SER B O 1
ATOM 1861 N N . ASN B 1 127 ? 17.944 12.076 20.306 1.00 32.67 351 ASN B N 1
ATOM 1862 C CA . ASN B 1 127 ? 19.271 12.509 20.788 1.00 34.94 351 ASN B CA 1
ATOM 1863 C C . ASN B 1 127 ? 20.403 11.482 20.488 1.00 37.08 351 ASN B C 1
ATOM 1864 O O . ASN B 1 127 ? 21.473 11.508 21.150 1.00 34.41 351 ASN B O 1
ATOM 1869 N N . SER B 1 128 ? 20.180 10.578 19.521 1.00 33.02 352 SER B N 1
ATOM 1870 C CA . SER B 1 128 ? 21.132 9.482 19.320 1.00 35.21 352 SER B CA 1
ATOM 1871 C C . SER B 1 128 ? 22.564 9.912 18.910 1.00 39.20 352 SER B C 1
ATOM 1872 O O . SER B 1 128 ? 23.494 9.131 19.070 1.00 41.39 352 SER B O 1
ATOM 1875 N N . THR B 1 129 ? 22.761 11.148 18.442 1.00 37.31 353 THR B N 1
ATOM 1876 C CA . THR B 1 129 ? 24.107 11.611 18.156 1.00 35.09 353 THR B CA 1
ATOM 1877 C C . THR B 1 129 ? 24.908 11.879 19.404 1.00 37.34 353 THR B C 1
ATOM 1878 O O . THR B 1 129 ? 26.114 12.107 19.284 1.00 37.71 353 THR B O 1
ATOM 1882 N N . LYS B 1 130 ? 24.257 11.885 20.578 1.00 34.43 354 LYS B N 1
ATOM 1883 C CA . LYS B 1 130 ? 24.978 12.060 21.876 1.00 39.62 354 LYS B CA 1
ATOM 1884 C C . LYS B 1 130 ? 25.873 10.824 22.201 1.00 36.65 354 LYS B C 1
ATOM 1885 O O . LYS B 1 130 ? 26.747 10.879 23.061 1.00 34.67 354 LYS B O 1
ATOM 1887 N N . SER B 1 131 ? 25.625 9.732 21.488 1.00 36.47 355 SER B N 1
ATOM 1888 C CA . SER B 1 131 ? 26.388 8.494 21.559 1.00 35.93 355 SER B CA 1
ATOM 1889 C C . SER B 1 131 ? 27.876 8.705 21.573 1.00 39.79 355 SER B C 1
ATOM 1890 O O . SER B 1 131 ? 28.597 7.959 22.222 1.00 42.11 355 SER B O 1
ATOM 1893 N N . ILE B 1 132 ? 28.341 9.695 20.820 1.00 40.93 356 ILE B N 1
ATOM 1894 C CA . ILE B 1 132 ? 29.771 9.902 20.654 1.00 38.32 356 ILE B CA 1
ATOM 1895 C C . ILE B 1 132 ? 30.385 10.086 22.028 1.00 35.73 356 ILE B C 1
ATOM 1896 O O . ILE B 1 132 ? 31.514 9.697 22.241 1.00 37.39 356 ILE B O 1
ATOM 1901 N N . PHE B 1 133 ? 29.646 10.686 22.953 1.00 39.54 357 PHE B N 1
ATOM 1902 C CA . PHE B 1 133 ? 30.155 10.894 24.320 1.00 42.36 357 PHE B CA 1
ATOM 1903 C C . PHE B 1 133 ? 30.325 9.565 25.045 1.00 43.62 357 PHE B C 1
ATOM 1904 O O . PHE B 1 133 ? 31.216 9.417 25.881 1.00 44.37 357 PHE B O 1
ATOM 1912 N N . LYS B 1 134 ? 29.467 8.597 24.739 1.00 43.35 358 LYS B N 1
ATOM 1913 C CA . LYS B 1 134 ? 29.611 7.287 25.353 1.00 48.27 358 LYS B CA 1
ATOM 1914 C C . LYS B 1 134 ? 30.963 6.666 24.932 1.00 49.65 358 LYS B C 1
ATOM 1915 O O . LYS B 1 134 ? 31.767 6.276 25.777 1.00 49.64 358 LYS B O 1
ATOM 1917 N N . ALA B 1 135 ? 31.213 6.620 23.625 1.00 46.84 359 ALA B N 1
ATOM 1918 C CA . ALA B 1 135 ? 32.448 6.066 23.102 1.00 44.56 359 ALA B CA 1
ATOM 1919 C C . ALA B 1 135 ? 33.658 6.853 23.601 1.00 46.44 359 ALA B C 1
ATOM 1920 O O . ALA B 1 135 ? 34.712 6.284 23.843 1.00 43.75 359 ALA B O 1
ATOM 1922 N N . MET B 1 136 ? 33.507 8.165 23.725 1.00 48.15 360 MET B N 1
ATOM 1923 C CA . MET B 1 136 ? 34.538 9.000 24.283 1.00 53.76 360 MET B CA 1
ATOM 1924 C C . MET B 1 136 ? 34.851 8.578 25.733 1.00 60.05 360 MET B C 1
ATOM 1925 O O . MET B 1 136 ? 35.991 8.710 26.197 1.00 58.57 360 MET B O 1
ATOM 1930 N N . GLU B 1 137 ? 33.839 8.094 26.463 1.00 61.43 361 GLU B N 1
ATOM 1931 C CA . GLU B 1 137 ? 34.077 7.637 27.832 1.00 63.51 361 GLU B CA 1
ATOM 1932 C C . GLU B 1 137 ? 34.781 6.286 27.859 1.00 60.78 361 GLU B C 1
ATOM 1933 O O . GLU B 1 137 ? 35.610 6.050 28.720 1.00 61.08 361 GLU B O 1
ATOM 1939 N N . ALA B 1 138 ? 34.470 5.424 26.905 1.00 58.16 362 ALA B N 1
ATOM 1940 C CA . ALA B 1 138 ? 35.241 4.202 26.691 1.00 58.34 362 ALA B CA 1
ATOM 1941 C C . ALA B 1 138 ? 36.734 4.447 26.306 1.00 59.97 362 ALA B C 1
ATOM 1942 O O . ALA B 1 138 ? 37.613 3.642 26.636 1.00 59.71 362 ALA B O 1
ATOM 1944 N N . ILE B 1 139 ? 37.018 5.529 25.586 1.00 55.10 363 ILE B N 1
ATOM 1945 C CA . ILE B 1 139 ? 38.386 5.850 25.202 1.00 51.14 363 ILE B CA 1
ATOM 1946 C C . ILE B 1 139 ? 39.111 6.333 26.447 1.00 57.83 363 ILE B C 1
ATOM 1947 O O . ILE B 1 139 ? 40.243 5.945 26.702 1.00 59.73 363 ILE B O 1
ATOM 1952 N N . LYS B 1 140 ? 38.478 7.230 27.200 1.00 63.23 364 LYS B N 1
ATOM 1953 C CA . LYS B 1 140 ? 39.051 7.748 28.445 1.00 62.63 364 LYS B CA 1
ATOM 1954 C C . LYS B 1 140 ? 38.670 6.789 29.588 1.00 62.73 364 LYS B C 1
ATOM 1955 O O . LYS B 1 140 ? 39.455 6.515 30.490 1.00 58.24 364 LYS B O 1
ATOM 1957 N N . SER B 1 145 ? 44.809 1.593 23.226 1.00 63.78 369 SER B N 1
ATOM 1958 C CA . SER B 1 145 ? 43.794 1.654 22.173 1.00 65.06 369 SER B CA 1
ATOM 1959 C C . SER B 1 145 ? 44.504 1.609 20.824 1.00 62.55 369 SER B C 1
ATOM 1960 O O . SER B 1 145 ? 44.556 2.608 20.111 1.00 62.06 369 SER B O 1
ATOM 1963 N N . LEU B 1 146 ? 45.109 0.469 20.493 1.00 64.37 370 LEU B N 1
ATOM 1964 C CA . LEU B 1 146 ? 45.935 0.369 19.256 1.00 61.91 370 LEU B CA 1
ATOM 1965 C C . LEU B 1 146 ? 45.090 -0.042 18.074 1.00 55.69 370 LEU B C 1
ATOM 1966 O O . LEU B 1 146 ? 44.009 -0.616 18.255 1.00 54.71 370 LEU B O 1
ATOM 1971 N N . VAL B 1 147 ? 45.535 0.271 16.865 1.00 45.73 371 VAL B N 1
ATOM 1972 C CA . VAL B 1 147 ? 44.647 -0.019 15.773 1.00 39.26 371 VAL B CA 1
ATOM 1973 C C . VAL B 1 147 ? 44.839 -1.453 15.381 1.00 34.25 371 VAL B C 1
ATOM 1974 O O . VAL B 1 147 ? 45.958 -1.896 15.264 1.00 34.83 371 VAL B O 1
ATOM 1978 N N . PRO B 1 148 ? 43.746 -2.202 15.208 1.00 34.69 372 PRO B N 1
ATOM 1979 C CA . PRO B 1 148 ? 44.020 -3.564 14.731 1.00 33.85 372 PRO B CA 1
ATOM 1980 C C . PRO B 1 148 ? 44.758 -3.543 13.387 1.00 35.73 372 PRO B C 1
ATOM 1981 O O . PRO B 1 148 ? 44.466 -2.687 12.543 1.00 41.12 372 PRO B O 1
ATOM 1985 N N . ASN B 1 149 ? 45.709 -4.453 13.211 1.00 32.88 373 ASN B N 1
ATOM 1986 C CA . ASN B 1 149 ? 46.457 -4.570 11.974 1.00 40.37 373 ASN B CA 1
ATOM 1987 C C . ASN B 1 149 ? 45.640 -4.524 10.682 1.00 41.94 373 ASN B C 1
ATOM 1988 O O . ASN B 1 149 ? 46.030 -3.848 9.721 1.00 42.21 373 ASN B O 1
ATOM 1993 N N . HIS B 1 150 ? 44.521 -5.244 10.629 1.00 38.83 374 HIS B N 1
ATOM 1994 C CA . HIS B 1 150 ? 43.809 -5.339 9.357 1.00 35.31 374 HIS B CA 1
ATOM 1995 C C . HIS B 1 150 ? 43.034 -4.048 9.042 1.00 32.56 374 HIS B C 1
ATOM 1996 O O . HIS B 1 150 ? 42.422 -3.943 8.000 1.00 29.36 374 HIS B O 1
ATOM 2003 N N . LEU B 1 151 ? 43.069 -3.089 9.972 1.00 32.09 375 LEU B N 1
ATOM 2004 C CA . LEU B 1 151 ? 42.327 -1.845 9.876 1.00 31.39 375 LEU B CA 1
ATOM 2005 C C . LEU B 1 151 ? 43.259 -0.673 9.683 1.00 33.39 375 LEU B C 1
ATOM 2006 O O . LEU B 1 151 ? 42.793 0.445 9.540 1.00 32.77 375 LEU B O 1
ATOM 2011 N N . LYS B 1 152 ? 44.566 -0.930 9.695 1.00 31.74 376 LYS B N 1
ATOM 2012 C CA . LYS B 1 152 ? 45.550 0.112 9.426 1.00 35.84 376 LYS B CA 1
ATOM 2013 C C . LYS B 1 152 ? 45.525 0.591 7.981 1.00 37.65 376 LYS B C 1
ATOM 2014 O O . LYS B 1 152 ? 45.041 -0.091 7.061 1.00 36.74 376 LYS B O 1
ATOM 2020 N N . ASN B 1 153 ? 46.074 1.770 7.775 1.00 36.13 377 ASN B N 1
ATOM 2021 C CA . ASN B 1 153 ? 46.239 2.276 6.437 1.00 41.21 377 ASN B CA 1
ATOM 2022 C C . ASN B 1 153 ? 47.032 1.305 5.531 1.00 43.66 377 ASN B C 1
ATOM 2023 O O . ASN B 1 153 ? 48.146 0.890 5.895 1.00 44.74 377 ASN B O 1
ATOM 2028 N N . ASN B 1 154 ? 46.491 0.949 4.363 1.00 44.93 378 ASN B N 1
ATOM 2029 C CA . ASN B 1 154 ? 47.133 -0.050 3.473 1.00 52.34 378 ASN B CA 1
ATOM 2030 C C . ASN B 1 154 ? 47.297 -1.439 4.075 1.00 50.36 378 ASN B C 1
ATOM 2031 O O . ASN B 1 154 ? 48.182 -2.168 3.642 1.00 52.64 378 ASN B O 1
ATOM 2036 N N . ALA B 1 155 ? 46.503 -1.820 5.064 1.00 47.75 379 ALA B N 1
ATOM 2037 C CA . ALA B 1 155 ? 46.716 -3.146 5.666 1.00 47.26 379 ALA B CA 1
ATOM 2038 C C . ALA B 1 155 ? 46.685 -4.271 4.592 1.00 47.02 379 ALA B C 1
ATOM 2039 O O . ALA B 1 155 ? 45.832 -4.287 3.724 1.00 49.12 379 ALA B O 1
ATOM 2041 N N . SER B 1 156 ? 47.603 -5.212 4.637 1.00 41.64 380 SER B N 1
ATOM 2042 C CA . SER B 1 156 ? 47.560 -6.262 3.619 1.00 46.29 380 SER B CA 1
ATOM 2043 C C . SER B 1 156 ? 46.450 -7.310 3.863 1.00 45.00 380 SER B C 1
ATOM 2044 O O . SER B 1 156 ? 46.092 -8.057 2.957 1.00 45.47 380 SER B O 1
ATOM 2046 N N . ASN B 1 157 ? 45.928 -7.401 5.075 1.00 37.63 381 ASN B N 1
ATOM 2047 C CA . ASN B 1 157 ? 44.905 -8.417 5.329 1.00 41.52 381 ASN B CA 1
ATOM 2048 C C . ASN B 1 157 ? 43.475 -7.821 5.375 1.00 40.53 381 ASN B C 1
ATOM 2049 O O . ASN B 1 157 ? 42.544 -8.495 5.776 1.00 41.73 381 ASN B O 1
ATOM 2054 N N . TYR B 1 158 ? 43.307 -6.558 4.975 1.00 37.90 382 TYR B N 1
ATOM 2055 C CA . TYR B 1 158 ? 42.001 -5.889 5.030 1.00 34.70 382 TYR B CA 1
ATOM 2056 C C . TYR B 1 158 ? 41.132 -6.442 3.943 1.00 31.95 382 TYR B C 1
ATOM 2057 O O . TYR B 1 158 ? 41.610 -6.585 2.816 1.00 32.25 382 TYR B O 1
ATOM 2066 N N . LEU B 1 159 ? 39.876 -6.777 4.245 1.00 28.91 383 LEU B N 1
ATOM 2067 C CA . LEU B 1 159 ? 38.916 -7.084 3.143 1.00 32.61 383 LEU B CA 1
ATOM 2068 C C . LEU B 1 159 ? 37.852 -5.984 2.922 1.00 35.44 383 LEU B C 1
ATOM 2069 O O . LEU B 1 159 ? 37.358 -5.362 3.863 1.00 35.75 383 LEU B O 1
ATOM 2074 N N . ASN B 1 160 ? 37.519 -5.736 1.663 1.00 33.88 384 ASN B N 1
ATOM 2075 C CA . ASN B 1 160 ? 36.716 -4.594 1.337 1.00 31.19 384 ASN B CA 1
ATOM 2076 C C . ASN B 1 160 ? 35.307 -5.057 1.062 1.00 30.72 384 ASN B C 1
ATOM 2077 O O . ASN B 1 160 ? 35.073 -5.846 0.131 1.00 30.46 384 ASN B O 1
ATOM 2082 N N . PRO B 1 161 ? 34.362 -4.563 1.875 1.00 29.70 385 PRO B N 1
ATOM 2083 C CA . PRO B 1 161 ? 32.944 -4.879 1.699 1.00 30.76 385 PRO B CA 1
ATOM 2084 C C . PRO B 1 161 ? 32.426 -4.659 0.259 1.00 35.23 385 PRO B C 1
ATOM 2085 O O . PRO B 1 161 ? 31.489 -5.345 -0.119 1.00 38.36 385 PRO B O 1
ATOM 2089 N N . HIS B 1 162 ? 33.017 -3.736 -0.515 1.00 34.51 386 HIS B N 1
ATOM 2090 C CA . HIS B 1 162 ? 32.605 -3.504 -1.898 1.00 35.35 386 HIS B CA 1
ATOM 2091 C C . HIS B 1 162 ? 33.023 -4.637 -2.833 1.00 44.89 386 HIS B C 1
ATOM 2092 O O . HIS B 1 162 ? 32.472 -4.780 -3.927 1.00 46.87 386 HIS B O 1
ATOM 2099 N N . ASN B 1 163 ? 34.045 -5.406 -2.456 1.00 48.81 387 ASN B N 1
ATOM 2100 C CA . ASN B 1 163 ? 34.470 -6.538 -3.290 1.00 45.45 387 ASN B CA 1
ATOM 2101 C C . ASN B 1 163 ? 33.686 -7.809 -2.882 1.00 46.17 387 ASN B C 1
ATOM 2102 O O . ASN B 1 163 ? 33.863 -8.882 -3.437 1.00 45.63 387 ASN B O 1
ATOM 2107 N N . TYR B 1 164 ? 32.810 -7.688 -1.898 1.00 45.69 388 TYR B N 1
ATOM 2108 C CA . TYR B 1 164 ? 32.353 -8.885 -1.220 1.00 48.24 388 TYR B CA 1
ATOM 2109 C C . TYR B 1 164 ? 31.180 -9.521 -1.937 1.00 50.66 388 TYR B C 1
ATOM 2110 O O . TYR B 1 164 ? 30.131 -8.895 -2.131 1.00 46.67 388 TYR B O 1
ATOM 2119 N N . GLN B 1 165 ? 31.370 -10.777 -2.337 1.00 53.92 389 GLN B N 1
ATOM 2120 C CA . GLN B 1 165 ? 30.343 -11.508 -3.065 1.00 56.01 389 GLN B CA 1
ATOM 2121 C C . GLN B 1 165 ? 29.268 -12.121 -2.175 1.00 56.72 389 GLN B C 1
ATOM 2122 O O . GLN B 1 165 ? 28.319 -12.713 -2.680 1.00 59.42 389 GLN B O 1
ATOM 2128 N N . GLY B 1 166 ? 29.411 -11.987 -0.861 1.00 54.13 390 GLY B N 1
ATOM 2129 C CA . GLY B 1 166 ? 28.411 -12.528 0.072 1.00 53.99 390 GLY B CA 1
ATOM 2130 C C . GLY B 1 166 ? 27.370 -11.506 0.515 1.00 54.36 390 GLY B C 1
ATOM 2131 O O . GLY B 1 166 ? 27.181 -10.470 -0.129 1.00 55.51 390 GLY B O 1
ATOM 2132 N N . LYS B 1 167 ? 26.675 -11.818 1.603 1.00 56.44 391 LYS B N 1
ATOM 2133 C CA . LYS B 1 167 ? 25.584 -10.990 2.083 1.00 60.73 391 LYS B CA 1
ATOM 2134 C C . LYS B 1 167 ? 26.102 -10.055 3.179 1.00 61.58 391 LYS B C 1
ATOM 2135 O O . LYS B 1 167 ? 25.804 -8.877 3.186 1.00 66.51 391 LYS B O 1
ATOM 2137 N N . TRP B 1 168 ? 26.895 -10.547 4.108 1.00 60.43 392 TRP B N 1
ATOM 2138 C CA . TRP B 1 168 ? 27.489 -9.604 5.050 1.00 57.91 392 TRP B CA 1
ATOM 2139 C C . TRP B 1 168 ? 28.951 -9.959 5.339 1.00 50.13 392 TRP B C 1
ATOM 2140 O O . TRP B 1 168 ? 29.229 -11.063 5.783 1.00 45.40 392 TRP B O 1
ATOM 2151 N N . LEU B 1 169 ? 29.881 -9.039 5.085 1.00 45.62 393 LEU B N 1
ATOM 2152 C CA . LEU B 1 169 ? 31.301 -9.321 5.376 1.00 40.58 393 LEU B CA 1
ATOM 2153 C C . LEU B 1 169 ? 31.481 -9.291 6.888 1.00 41.00 393 LEU B C 1
ATOM 2154 O O . LEU B 1 169 ? 31.365 -8.239 7.513 1.00 39.25 393 LEU B O 1
ATOM 2159 N N . GLN B 1 170 ? 31.731 -10.448 7.493 1.00 39.55 394 GLN B N 1
ATOM 2160 C CA . GLN B 1 170 ? 32.029 -10.444 8.925 1.00 40.63 394 GLN B CA 1
ATOM 2161 C C . GLN B 1 170 ? 33.518 -10.047 9.194 1.00 36.94 394 GLN B C 1
ATOM 2162 O O . GLN B 1 170 ? 34.444 -10.826 8.940 1.00 34.44 394 GLN B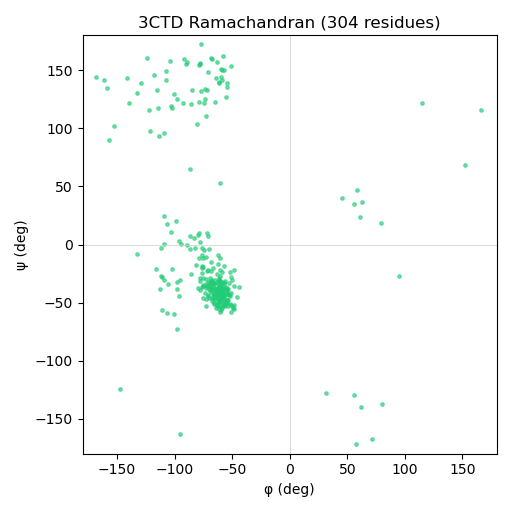 O 1
ATOM 2168 N N . GLN B 1 171 ? 33.751 -8.808 9.640 1.00 30.78 395 GLN B N 1
ATOM 2169 C CA . GLN B 1 171 ? 35.108 -8.341 9.885 1.00 31.14 395 GLN B CA 1
ATOM 2170 C C . GLN B 1 171 ? 35.109 -7.471 11.133 1.00 32.95 395 GLN B C 1
ATOM 2171 O O . GLN B 1 171 ? 34.179 -6.724 11.366 1.00 37.09 395 GLN B O 1
ATOM 2177 N N . GLU B 1 172 ? 36.161 -7.552 11.926 1.00 34.11 396 GLU B N 1
ATOM 2178 C CA . GLU B 1 172 ? 36.221 -6.800 13.182 1.00 36.07 396 GLU B CA 1
ATOM 2179 C C . GLU B 1 172 ? 36.544 -5.353 12.882 1.00 33.71 396 GLU B C 1
ATOM 2180 O O . GLU B 1 172 ? 37.520 -5.081 12.159 1.00 35.75 396 GLU B O 1
ATOM 2186 N N . TYR B 1 173 ? 35.781 -4.438 13.481 1.00 30.01 397 TYR B N 1
ATOM 2187 C CA . TYR B 1 173 ? 35.978 -3.000 13.327 1.00 27.90 397 TYR B CA 1
ATOM 2188 C C . TYR B 1 173 ? 36.352 -2.338 14.633 1.00 32.24 397 TYR B C 1
ATOM 2189 O O . TYR B 1 173 ? 36.947 -1.242 14.677 1.00 33.05 397 TYR B O 1
ATOM 2198 N N . LEU B 1 174 ? 36.031 -3.018 15.722 1.00 38.60 398 LEU B N 1
ATOM 2199 C CA . LEU B 1 174 ? 36.396 -2.533 17.061 1.00 40.50 398 LEU B CA 1
ATOM 2200 C C . LEU B 1 174 ? 37.572 -3.373 17.502 1.00 34.78 398 LEU B C 1
ATOM 2201 O O . LEU B 1 174 ? 37.750 -4.485 17.024 1.00 38.23 398 LEU B O 1
ATOM 2206 N N . PRO B 1 175 ? 38.363 -2.871 18.441 1.00 36.43 399 PRO B N 1
ATOM 2207 C CA . PRO B 1 175 ? 39.362 -3.802 19.022 1.00 34.49 399 PRO B CA 1
ATOM 2208 C C . PRO B 1 175 ? 38.688 -5.044 19.625 1.00 39.22 399 PRO B C 1
ATOM 2209 O O . PRO B 1 175 ? 37.541 -4.957 20.082 1.00 39.73 399 PRO B O 1
ATOM 2213 N N . THR B 1 176 ? 39.384 -6.179 19.629 1.00 40.90 400 THR B N 1
ATOM 2214 C CA . THR B 1 176 ? 38.845 -7.444 20.148 1.00 43.82 400 THR B CA 1
ATOM 2215 C C . THR B 1 176 ? 38.246 -7.371 21.556 1.00 47.34 400 THR B C 1
ATOM 2216 O O . THR B 1 176 ? 37.196 -7.983 21.794 1.00 49.88 400 THR B O 1
ATOM 2220 N N . ASP B 1 177 ? 38.889 -6.658 22.495 1.00 44.77 401 ASP B N 1
ATOM 2221 C CA . ASP B 1 177 ? 38.329 -6.608 23.857 1.00 49.00 401 ASP B CA 1
ATOM 2222 C C . ASP B 1 177 ? 37.046 -5.794 23.963 1.00 53.24 401 ASP B C 1
ATOM 2223 O O . ASP B 1 177 ? 36.565 -5.556 25.080 1.00 56.27 401 ASP B O 1
ATOM 2228 N N . LEU B 1 178 ? 36.495 -5.361 22.827 1.00 49.36 402 LEU B N 1
ATOM 2229 C CA . LEU B 1 178 ? 35.412 -4.421 22.848 1.00 48.73 402 LEU B CA 1
ATOM 2230 C C . LEU B 1 178 ? 34.306 -4.885 21.929 1.00 53.57 402 LEU B C 1
ATOM 2231 O O . LEU B 1 178 ? 33.221 -4.319 21.922 1.00 55.62 402 LEU B O 1
ATOM 2236 N N . GLN B 1 179 ? 34.572 -5.938 21.161 1.00 59.26 403 GLN B N 1
ATOM 2237 C CA . GLN B 1 179 ? 33.585 -6.434 20.192 1.00 59.50 403 GLN B CA 1
ATOM 2238 C C . GLN B 1 179 ? 32.287 -6.715 20.922 1.00 60.40 403 GLN B C 1
ATOM 2239 O O . GLN B 1 179 ? 32.302 -7.255 22.026 1.00 62.03 403 GLN B O 1
ATOM 2241 N N . GLY B 1 180 ? 31.164 -6.356 20.307 1.00 61.19 404 GLY B N 1
ATOM 2242 C CA . GLY B 1 180 ? 29.863 -6.566 20.923 1.00 58.95 404 GLY B CA 1
ATOM 2243 C C . GLY B 1 180 ? 29.394 -5.330 21.668 1.00 54.81 404 GLY B C 1
ATOM 2244 O O . GLY B 1 180 ? 28.193 -5.093 21.824 1.00 54.39 404 GLY B O 1
ATOM 2245 N N . ILE B 1 181 ? 30.329 -4.526 22.128 1.00 48.65 405 ILE B N 1
ATOM 2246 C CA . ILE B 1 181 ? 29.918 -3.315 22.813 1.00 53.93 405 ILE B CA 1
ATOM 2247 C C . ILE B 1 181 ? 29.062 -2.383 21.923 1.00 55.96 405 ILE B C 1
ATOM 2248 O O . ILE B 1 181 ? 29.275 -2.271 20.698 1.00 53.71 405 ILE B O 1
ATOM 2253 N N . LYS B 1 182 ? 28.089 -1.726 22.556 1.00 54.89 406 LYS B N 1
ATOM 2254 C CA . LYS B 1 182 ? 27.124 -0.929 21.832 1.00 49.28 406 LYS B CA 1
ATOM 2255 C C . LYS B 1 182 ? 27.134 0.520 22.303 1.00 46.60 406 LYS B C 1
ATOM 2256 O O . LYS B 1 182 ? 26.813 0.800 23.444 1.00 49.38 406 LYS B O 1
ATOM 2258 N N . PHE B 1 183 ? 27.512 1.441 21.419 1.00 43.93 407 PHE B N 1
ATOM 2259 C CA . PHE B 1 183 ? 27.472 2.867 21.755 1.00 44.30 407 PHE B CA 1
ATOM 2260 C C . PHE B 1 183 ? 26.229 3.582 21.240 1.00 43.24 407 PHE B C 1
ATOM 2261 O O . PHE B 1 183 ? 25.724 4.499 21.892 1.00 44.36 407 PHE B O 1
ATOM 2269 N N . TRP B 1 184 ? 25.707 3.145 20.101 1.00 42.36 408 TRP B N 1
ATOM 2270 C CA . TRP B 1 184 ? 24.558 3.829 19.477 1.00 42.14 408 TRP B CA 1
ATOM 2271 C C . TRP B 1 184 ? 23.296 2.962 19.435 1.00 41.39 408 TRP B C 1
ATOM 2272 O O . TRP B 1 184 ? 23.360 1.818 19.043 1.00 45.29 408 TRP B O 1
ATOM 2283 N N . LYS B 1 185 ? 22.145 3.485 19.824 1.00 46.04 409 LYS B N 1
ATOM 2284 C CA . LYS B 1 185 ? 20.865 2.822 19.475 1.00 49.29 409 LYS B CA 1
ATOM 2285 C C . LYS B 1 185 ? 19.995 3.887 18.875 1.00 47.80 409 LYS B C 1
ATOM 2286 O O . LYS B 1 185 ? 19.949 5.010 19.385 1.00 49.53 409 LYS B O 1
ATOM 2288 N N . PRO B 1 186 ? 19.272 3.552 17.817 1.00 48.10 410 PRO B N 1
ATOM 2289 C CA . PRO B 1 186 ? 18.369 4.609 17.373 1.00 50.48 410 PRO B CA 1
ATOM 2290 C C . PRO B 1 186 ? 17.119 4.707 18.279 1.00 56.07 410 PRO B C 1
ATOM 2291 O O . PRO B 1 186 ? 16.903 3.839 19.138 1.00 53.74 410 PRO B O 1
ATOM 2295 N N . LYS B 1 187 ? 16.288 5.730 18.063 1.00 59.73 411 LYS B N 1
ATOM 2296 C CA . LYS B 1 187 ? 14.918 5.686 18.577 1.00 61.02 411 LYS B CA 1
ATOM 2297 C C . LYS B 1 187 ? 13.919 5.255 17.515 1.00 62.48 411 LYS B C 1
ATOM 2298 O O . LYS B 1 187 ? 13.149 4.319 17.721 1.00 64.52 411 LYS B O 1
ATOM 2304 N N . GLY B 1 190 ? 12.241 7.420 13.868 1.00 60.02 414 GLY B N 1
ATOM 2305 C CA . GLY B 1 190 ? 12.190 8.044 12.526 1.00 58.46 414 GLY B CA 1
ATOM 2306 C C . GLY B 1 190 ? 13.102 7.420 11.462 1.00 56.15 414 GLY B C 1
ATOM 2307 O O . GLY B 1 190 ? 13.084 6.190 11.214 1.00 57.29 414 GLY B O 1
ATOM 2308 N N . TRP B 1 191 ? 13.903 8.260 10.818 1.00 46.05 415 TRP B N 1
ATOM 2309 C CA . TRP B 1 191 ? 14.768 7.792 9.743 1.00 43.91 415 TRP B CA 1
ATOM 2310 C C . TRP B 1 191 ? 15.855 6.809 10.251 1.00 44.39 415 TRP B C 1
ATOM 2311 O O . TRP B 1 191 ? 16.178 5.837 9.575 1.00 41.07 415 TRP B O 1
ATOM 2322 N N . GLU B 1 192 ? 16.409 7.058 11.441 1.00 44.22 416 GLU B N 1
ATOM 2323 C CA . GLU B 1 192 ? 17.382 6.144 12.033 1.00 43.91 416 GLU B CA 1
ATOM 2324 C C . GLU B 1 192 ? 16.813 4.710 12.219 1.00 47.72 416 GLU B C 1
ATOM 2325 O O . GLU B 1 192 ? 17.525 3.741 11.954 1.00 47.48 416 GLU B O 1
ATOM 2331 N N . LYS B 1 193 ? 15.549 4.573 12.642 1.00 47.09 417 LYS B N 1
ATOM 2332 C CA . LYS B 1 193 ? 14.889 3.247 12.742 1.00 50.83 417 LYS B CA 1
ATOM 2333 C C . LYS B 1 193 ? 14.987 2.374 11.474 1.00 51.44 417 LYS B C 1
ATOM 2334 O O . LYS B 1 193 ? 15.476 1.234 11.503 1.00 45.03 417 LYS B O 1
ATOM 2336 N N . ASN B 1 194 ? 14.481 2.913 10.370 1.00 58.05 418 ASN B N 1
ATOM 2337 C CA . ASN B 1 194 ? 14.536 2.240 9.069 1.00 63.95 418 ASN B CA 1
ATOM 2338 C C . ASN B 1 194 ? 15.941 1.830 8.664 1.00 65.79 418 ASN B C 1
ATOM 2339 O O . ASN B 1 194 ? 16.164 0.699 8.205 1.00 67.23 418 ASN B O 1
ATOM 2344 N N . LYS B 1 195 ? 16.872 2.775 8.796 1.00 64.60 419 LYS B N 1
ATOM 2345 C CA . LYS B 1 195 ? 18.262 2.532 8.466 1.00 59.08 419 LYS B CA 1
ATOM 2346 C C . LYS B 1 195 ? 18.806 1.440 9.369 1.00 62.03 419 LYS B C 1
ATOM 2347 O O . LYS B 1 195 ? 19.537 0.557 8.918 1.00 61.33 419 LYS B O 1
ATOM 2353 N N . TYR B 1 196 ? 18.492 1.515 10.654 1.00 63.09 420 TYR B N 1
ATOM 2354 C CA . TYR B 1 196 ? 18.874 0.437 11.557 1.00 67.24 420 TYR B CA 1
ATOM 2355 C C . TYR B 1 196 ? 18.311 -0.913 11.098 1.00 67.73 420 TYR B C 1
ATOM 2356 O O . TYR B 1 196 ? 19.036 -1.897 11.086 1.00 67.00 420 TYR B O 1
ATOM 2365 N N . GLU B 1 197 ? 17.024 -0.962 10.734 1.00 66.32 421 GLU B N 1
ATOM 2366 C CA . GLU B 1 197 ? 16.328 -2.246 10.524 1.00 69.35 421 GLU B CA 1
ATOM 2367 C C . GLU B 1 197 ? 16.997 -3.012 9.386 1.00 71.52 421 GLU B C 1
ATOM 2368 O O . GLU B 1 197 ? 17.171 -4.227 9.444 1.00 73.72 421 GLU B O 1
ATOM 2370 N N . ASP B 1 198 ? 17.400 -2.285 8.356 1.00 71.45 422 ASP B N 1
ATOM 2371 C CA . ASP B 1 198 ? 18.309 -2.839 7.360 1.00 69.57 422 ASP B CA 1
ATOM 2372 C C . ASP B 1 198 ? 19.646 -3.163 8.010 1.00 66.56 422 ASP B C 1
ATOM 2373 O O . ASP B 1 198 ? 20.590 -3.481 7.308 1.00 67.36 422 ASP B O 1
#